Protein AF-A0A1B6JDV1-F1 (afdb_monomer)

Foldseek 3Di:
DLCCLPPPQPPDPQNLCLVVSLVVVLVVCVCVLVVCCVPPVVVSVVVLVVLLVQLLVLQLVLCLVVVPQLLVVCVVVDPDDDDDPCVSNSLSDSSNVSNLVSLVVVLVSVLVCVVVVVDPDPDDPVVLVVLLVLLVVLVVCLVVVNVQRNPPPDDRDSNPRSNNRSVSSNSNSSSVSSCVVCLSVVNNPVVVVVVVDPVCVLVVVLVVQLSRCLVVLLVVVVVPDPDDDDPDPVVVVVSVVVSSVVSSVRSVVCCVPPVVVVVVVVCVVVVVVVVVVVVVVVVVVVVVVVPDDPPDD

Structure (mmCIF, N/CA/C/O backbone):
data_AF-A0A1B6JDV1-F1
#
_entry.id   AF-A0A1B6JDV1-F1
#
loop_
_atom_site.group_PDB
_atom_site.id
_atom_site.type_symbol
_atom_site.label_atom_id
_atom_site.label_alt_id
_atom_site.label_comp_id
_atom_site.label_asym_id
_atom_site.label_entity_id
_atom_site.label_seq_id
_atom_site.pdbx_PDB_ins_code
_atom_site.Cartn_x
_atom_site.Cartn_y
_atom_site.Cartn_z
_atom_site.occupancy
_atom_site.B_iso_or_equiv
_atom_site.auth_seq_id
_atom_site.auth_comp_id
_atom_site.auth_asym_id
_atom_site.auth_atom_id
_atom_site.pdbx_PDB_model_num
ATOM 1 N N . LEU A 1 1 ? 1.221 -22.702 -8.457 1.00 58.50 1 LEU A N 1
ATOM 2 C CA . LEU A 1 1 ? 0.952 -21.264 -8.696 1.00 58.50 1 LEU A CA 1
ATOM 3 C C . LEU A 1 1 ? 1.349 -20.408 -7.488 1.00 58.50 1 LEU A C 1
ATOM 5 O O . LEU A 1 1 ? 2.268 -19.621 -7.618 1.00 58.50 1 LEU A O 1
ATOM 9 N N . HIS A 1 2 ? 0.763 -20.606 -6.300 1.00 70.06 2 HIS A N 1
ATOM 10 C CA . HIS A 1 2 ? 0.983 -19.738 -5.122 1.00 70.06 2 HIS A CA 1
ATOM 11 C C . HIS A 1 2 ? 2.289 -19.970 -4.324 1.00 70.06 2 HIS A C 1
ATOM 13 O O . HIS A 1 2 ? 2.333 -19.672 -3.138 1.00 70.06 2 HIS A O 1
ATOM 19 N N . ILE A 1 3 ? 3.339 -20.525 -4.936 1.00 71.19 3 ILE A N 1
ATOM 20 C CA . ILE A 1 3 ? 4.693 -20.669 -4.340 1.00 71.19 3 ILE A CA 1
ATOM 21 C C . ILE A 1 3 ? 5.761 -20.143 -5.325 1.00 71.19 3 ILE A C 1
ATOM 23 O O . ILE A 1 3 ? 6.965 -20.277 -5.122 1.00 71.19 3 ILE A O 1
ATOM 27 N N . SER A 1 4 ? 5.328 -19.536 -6.435 1.00 68.81 4 SER A N 1
ATOM 28 C CA . SER A 1 4 ? 6.223 -19.040 -7.485 1.00 68.81 4 SER A CA 1
ATOM 29 C C . SER A 1 4 ? 7.200 -17.977 -6.982 1.00 68.81 4 SER A C 1
ATOM 31 O O . SER A 1 4 ? 8.293 -17.865 -7.520 1.00 68.81 4 SER A O 1
ATOM 33 N N . ASN A 1 5 ? 6.846 -17.261 -5.914 1.00 70.56 5 ASN A N 1
ATOM 34 C CA . ASN A 1 5 ? 7.691 -16.266 -5.260 1.00 70.56 5 ASN A CA 1
ATOM 35 C C . ASN A 1 5 ? 8.906 -16.839 -4.505 1.00 70.56 5 ASN A C 1
ATOM 37 O O . ASN A 1 5 ? 9.747 -16.048 -4.099 1.00 70.56 5 ASN A O 1
ATOM 41 N N . TYR A 1 6 ? 9.007 -18.163 -4.322 1.00 69.44 6 TYR A N 1
ATOM 42 C CA . TYR A 1 6 ? 10.168 -18.812 -3.687 1.00 69.44 6 TYR A CA 1
ATOM 43 C C . TYR A 1 6 ? 10.854 -19.868 -4.548 1.00 69.44 6 TYR A C 1
ATOM 45 O O . TYR A 1 6 ? 12.040 -20.109 -4.363 1.00 69.44 6 TYR A O 1
ATOM 53 N N . VAL A 1 7 ? 10.122 -20.542 -5.439 1.00 69.19 7 VAL A N 1
ATOM 54 C CA . VAL A 1 7 ? 10.684 -21.683 -6.182 1.00 69.19 7 VAL A CA 1
ATOM 55 C C . VAL A 1 7 ? 11.334 -21.239 -7.487 1.00 69.19 7 VAL A C 1
ATOM 57 O O . VAL A 1 7 ? 12.450 -21.649 -7.759 1.00 69.19 7 VAL A O 1
ATOM 60 N N . ASN A 1 8 ? 10.650 -20.414 -8.287 1.00 68.12 8 ASN A N 1
ATOM 61 C CA . ASN A 1 8 ? 11.120 -19.969 -9.604 1.00 68.12 8 ASN A CA 1
ATOM 62 C C . ASN A 1 8 ? 10.542 -18.571 -9.922 1.00 68.12 8 ASN A C 1
ATOM 64 O O . ASN A 1 8 ? 9.581 -18.470 -10.688 1.00 68.12 8 ASN A O 1
ATOM 68 N N . PRO A 1 9 ? 11.074 -17.494 -9.319 1.00 63.03 9 PRO A N 1
ATOM 69 C CA . PRO A 1 9 ? 10.560 -16.125 -9.442 1.00 63.03 9 PRO A CA 1
ATOM 70 C C . PRO A 1 9 ? 10.790 -15.525 -10.831 1.00 63.03 9 PRO A C 1
ATOM 72 O O . PRO A 1 9 ? 10.077 -14.594 -11.197 1.00 63.03 9 PRO A O 1
ATOM 75 N N . ASP A 1 10 ? 11.760 -16.056 -11.580 1.00 64.81 10 ASP A N 1
ATOM 76 C CA . ASP A 1 10 ? 12.198 -15.537 -12.881 1.00 64.81 10 ASP A CA 1
ATOM 77 C C . ASP A 1 10 ? 11.524 -16.264 -14.046 1.00 64.81 10 ASP A C 1
ATOM 79 O O . ASP A 1 10 ? 11.415 -15.729 -15.143 1.00 64.81 10 ASP A O 1
ATOM 83 N N . ALA A 1 11 ? 10.997 -17.466 -13.796 1.00 67.44 11 ALA A N 1
ATOM 84 C CA . ALA A 1 11 ? 10.261 -18.258 -14.779 1.00 67.44 11 ALA A CA 1
ATOM 85 C C . ALA A 1 11 ? 8.735 -18.059 -14.678 1.00 67.44 11 ALA A C 1
ATOM 87 O O . ALA A 1 11 ? 7.958 -18.928 -15.083 1.00 67.44 11 ALA A O 1
ATOM 88 N N . VAL A 1 12 ? 8.272 -16.944 -14.102 1.00 70.88 12 VAL A N 1
ATOM 89 C CA . VAL A 1 12 ? 6.835 -16.655 -13.994 1.00 70.88 12 VAL A CA 1
ATOM 90 C C . VAL A 1 12 ? 6.299 -16.067 -15.297 1.00 70.88 12 VAL A C 1
ATOM 92 O O . VAL A 1 12 ? 6.773 -15.044 -15.775 1.00 70.88 12 VAL A O 1
ATOM 95 N N . CYS A 1 13 ? 5.250 -16.678 -15.855 1.00 75.88 13 CYS A N 1
ATOM 96 C CA . CYS A 1 13 ? 4.603 -16.171 -17.072 1.00 75.88 13 CYS A CA 1
ATOM 97 C C . CYS A 1 13 ? 3.924 -14.805 -16.871 1.00 75.88 13 CYS A C 1
ATOM 99 O O . CYS A 1 13 ? 3.738 -14.055 -17.821 1.00 75.88 13 CYS A O 1
ATOM 101 N N . VAL A 1 14 ? 3.509 -14.507 -15.637 1.00 79.94 14 VAL A N 1
ATOM 102 C CA . VAL A 1 14 ? 2.831 -13.264 -15.260 1.00 79.94 14 VAL A CA 1
ATOM 103 C C . VAL A 1 14 ? 3.637 -12.643 -14.130 1.00 79.94 14 VAL A C 1
ATOM 105 O O . VAL A 1 14 ? 3.546 -13.113 -12.993 1.00 79.94 14 VAL A O 1
ATOM 108 N N . SER A 1 15 ? 4.442 -11.624 -14.427 1.00 75.50 15 SER A N 1
ATOM 109 C CA . SER A 1 15 ? 5.386 -11.031 -13.468 1.00 75.50 15 SER A CA 1
ATOM 110 C C . SER A 1 15 ? 4.665 -10.564 -12.202 1.00 75.50 15 SER A C 1
ATOM 112 O O . SER A 1 15 ? 5.004 -10.999 -11.109 1.00 75.50 15 SER A O 1
ATOM 114 N N . GLN A 1 16 ? 3.574 -9.814 -12.330 1.00 78.62 16 GLN A N 1
ATOM 115 C CA . GLN A 1 16 ? 2.755 -9.301 -11.231 1.00 78.62 16 GLN A CA 1
ATOM 116 C C . GLN A 1 16 ? 2.066 -10.393 -10.385 1.00 78.62 16 GLN A C 1
ATOM 118 O O . GLN A 1 16 ? 1.580 -10.124 -9.289 1.00 78.62 16 GLN A O 1
ATOM 123 N N . SER A 1 17 ? 2.049 -11.658 -10.819 1.00 82.94 17 SER A N 1
ATOM 124 C CA . SER A 1 17 ? 1.411 -12.738 -10.048 1.00 82.94 17 SER A CA 1
ATOM 125 C C . SER A 1 17 ? 2.114 -13.060 -8.722 1.00 82.94 17 SER A C 1
ATOM 127 O O . SER A 1 17 ? 1.496 -13.675 -7.846 1.00 82.94 17 SER A O 1
ATOM 129 N N . TRP A 1 18 ? 3.362 -12.608 -8.520 1.00 79.69 18 TRP A N 1
ATOM 130 C CA . TRP A 1 18 ? 4.083 -12.807 -7.255 1.00 79.69 18 TRP A CA 1
ATOM 131 C C . TRP A 1 18 ? 3.324 -12.207 -6.059 1.00 79.69 18 TRP A C 1
ATOM 133 O O . TRP A 1 18 ? 3.377 -12.762 -4.962 1.00 79.69 18 TRP A O 1
ATOM 143 N N . TYR A 1 19 ? 2.572 -11.115 -6.251 1.00 80.81 19 TYR A N 1
ATOM 144 C CA . TYR A 1 19 ? 1.784 -10.504 -5.177 1.00 80.81 19 TYR A CA 1
ATOM 145 C C . TYR A 1 19 ? 0.600 -11.379 -4.771 1.00 80.81 19 TYR A C 1
ATOM 147 O O . TYR A 1 19 ? 0.336 -11.5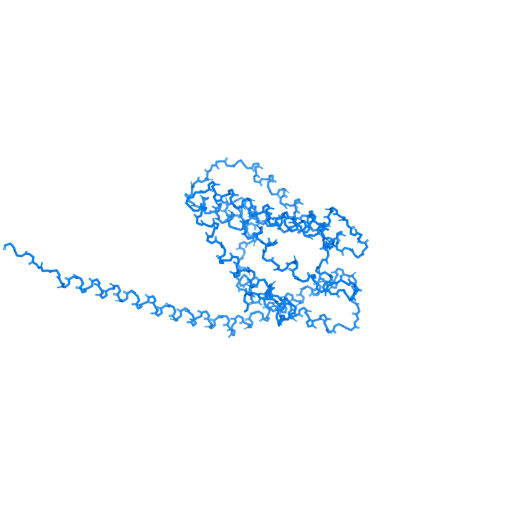26 -3.582 1.00 80.81 19 TYR A O 1
ATOM 155 N N . LEU A 1 20 ? -0.072 -12.011 -5.739 1.00 85.50 20 LEU A N 1
ATOM 156 C CA . LEU A 1 20 ? -1.185 -12.923 -5.472 1.00 85.50 20 LEU A CA 1
ATOM 157 C C . LEU A 1 20 ? -0.712 -14.188 -4.741 1.00 85.50 20 LEU A C 1
ATOM 159 O O . LEU A 1 20 ? -1.412 -14.705 -3.872 1.00 85.50 20 LEU A O 1
ATOM 163 N N . ALA A 1 21 ? 0.483 -14.690 -5.073 1.00 84.88 21 ALA A N 1
ATOM 164 C CA . ALA A 1 21 ? 1.115 -15.768 -4.315 1.00 84.88 21 ALA A CA 1
ATOM 165 C C . ALA A 1 21 ? 1.372 -15.344 -2.859 1.00 84.88 21 ALA A C 1
ATOM 167 O O . ALA A 1 21 ? 0.963 -16.051 -1.939 1.00 84.88 21 ALA A O 1
ATOM 168 N N . SER A 1 22 ? 1.965 -14.164 -2.659 1.00 85.00 22 SER A N 1
ATOM 169 C CA . SER A 1 22 ? 2.229 -13.612 -1.327 1.00 85.00 22 SER A CA 1
ATOM 170 C C . SER A 1 22 ? 0.954 -13.380 -0.511 1.00 85.00 22 SER A C 1
ATOM 172 O O . SER A 1 22 ? 0.920 -13.735 0.665 1.00 85.00 22 SER A O 1
ATOM 174 N N . ASP A 1 23 ? -0.107 -12.834 -1.111 1.00 87.00 23 ASP A N 1
ATOM 175 C CA . ASP A 1 23 ? -1.386 -12.602 -0.430 1.00 87.00 23 ASP A CA 1
ATOM 176 C C . ASP A 1 23 ? -2.039 -13.916 0.021 1.00 87.00 23 ASP A C 1
ATOM 178 O O . ASP A 1 23 ? -2.445 -14.051 1.175 1.00 87.00 23 ASP A O 1
ATOM 182 N N . PHE A 1 24 ? -2.059 -14.935 -0.843 1.00 89.12 24 PHE A N 1
ATOM 183 C CA . PHE A 1 24 ? -2.567 -16.259 -0.481 1.00 89.12 24 PHE A CA 1
ATOM 184 C C . PHE A 1 24 ? -1.810 -16.857 0.716 1.00 89.12 24 PHE A C 1
ATOM 186 O O . PHE A 1 24 ? -2.419 -17.349 1.667 1.00 89.12 24 PHE A O 1
ATOM 193 N N . GLN A 1 25 ? -0.478 -16.771 0.705 1.00 89.56 25 GLN A N 1
ATOM 194 C CA . GLN A 1 25 ? 0.364 -17.289 1.784 1.00 89.56 25 GLN A CA 1
ATOM 195 C C . GLN A 1 25 ? 0.161 -16.517 3.099 1.00 89.56 25 GLN A C 1
ATOM 197 O O . GLN A 1 25 ? 0.072 -17.126 4.165 1.00 89.56 25 GLN A O 1
ATOM 202 N N . LEU A 1 26 ? 0.031 -15.188 3.042 1.00 90.19 26 LEU A N 1
ATOM 203 C CA . LEU A 1 26 ? -0.267 -14.360 4.215 1.00 90.19 26 LEU A CA 1
ATOM 204 C C . LEU A 1 26 ? -1.645 -14.673 4.804 1.00 90.19 26 LEU A C 1
ATOM 206 O O . LEU A 1 26 ? -1.781 -14.751 6.024 1.00 90.19 26 LEU A O 1
ATOM 210 N N . ASN A 1 27 ? -2.647 -14.931 3.960 1.00 90.31 27 ASN A N 1
ATOM 211 C CA . ASN A 1 27 ? -3.973 -15.358 4.408 1.00 90.31 27 ASN A CA 1
ATOM 212 C C . ASN A 1 27 ? -3.946 -16.725 5.110 1.00 90.31 27 ASN A C 1
ATOM 214 O O . ASN A 1 27 ? -4.652 -16.906 6.101 1.00 90.31 27 ASN A O 1
ATOM 218 N N . ILE A 1 28 ? -3.100 -17.664 4.669 1.00 91.50 28 ILE A N 1
ATOM 219 C CA . ILE A 1 28 ? -2.883 -18.941 5.376 1.00 91.50 28 ILE A CA 1
ATOM 220 C C . ILE A 1 28 ? -2.253 -18.716 6.756 1.00 91.50 28 ILE A C 1
ATOM 222 O O . ILE A 1 28 ? -2.603 -19.405 7.711 1.00 91.50 28 ILE A O 1
ATOM 226 N N . ILE A 1 29 ? -1.336 -17.754 6.874 1.00 90.44 29 ILE A N 1
ATOM 227 C CA . ILE A 1 29 ? -0.646 -17.431 8.131 1.00 90.44 29 ILE A CA 1
ATOM 228 C C . ILE A 1 29 ? -1.539 -16.598 9.070 1.00 90.44 29 ILE A C 1
ATOM 230 O O . ILE A 1 29 ? -1.369 -16.644 10.287 1.00 90.44 29 ILE A O 1
ATOM 234 N N . ALA A 1 30 ? -2.526 -15.865 8.551 1.00 93.06 30 ALA A N 1
ATOM 235 C CA . ALA A 1 30 ? -3.368 -14.951 9.325 1.00 93.06 30 ALA A CA 1
ATOM 236 C C . ALA A 1 30 ? -3.997 -15.548 10.608 1.00 93.06 30 ALA A C 1
ATOM 238 O O . ALA A 1 30 ? -3.971 -14.860 11.636 1.00 93.06 30 ALA A O 1
ATOM 239 N N . PRO A 1 31 ? -4.510 -16.801 10.637 1.00 92.88 31 PRO A N 1
ATOM 240 C CA . PRO A 1 31 ? -5.053 -17.415 11.851 1.00 92.88 31 PRO A CA 1
ATOM 241 C C . PRO A 1 31 ? -4.057 -17.470 13.015 1.00 92.88 31 PRO A C 1
ATOM 243 O O . PRO A 1 31 ? -4.471 -17.328 14.167 1.00 92.88 31 PRO A O 1
ATOM 246 N N . LEU A 1 32 ? -2.754 -17.602 12.732 1.00 93.12 32 LEU A N 1
ATOM 247 C CA . LEU A 1 32 ? -1.695 -17.603 13.746 1.00 93.12 32 LEU A CA 1
ATOM 248 C C . LEU A 1 32 ? -1.686 -16.307 14.564 1.00 93.12 32 LEU A C 1
ATOM 250 O O . LEU A 1 32 ? -1.416 -16.335 15.760 1.00 93.12 32 LEU A O 1
ATOM 254 N N . PHE A 1 33 ? -2.019 -15.180 13.935 1.00 93.44 33 PHE A N 1
ATOM 255 C CA . PHE A 1 33 ? -2.092 -13.875 14.589 1.00 93.44 33 PHE A CA 1
ATOM 256 C C . PHE A 1 33 ? -3.499 -13.575 15.114 1.00 93.44 33 PHE A C 1
ATOM 258 O O . PHE A 1 33 ? -3.655 -13.048 16.217 1.00 93.44 33 PHE A O 1
ATOM 265 N N . LEU A 1 34 ? -4.538 -13.946 14.361 1.00 93.50 34 LEU A N 1
ATOM 266 C CA . LEU A 1 34 ? -5.930 -13.652 14.705 1.00 93.50 34 LEU A CA 1
ATOM 267 C C . LEU A 1 34 ? -6.437 -14.449 15.916 1.00 93.50 34 LEU A C 1
ATOM 269 O O . LEU A 1 34 ? -7.149 -13.887 16.748 1.00 93.50 34 LEU A O 1
ATOM 273 N N . ILE A 1 35 ? -6.071 -15.730 16.058 1.00 94.06 35 ILE A N 1
ATOM 274 C CA . ILE A 1 35 ? -6.550 -16.573 17.169 1.00 94.06 35 ILE A CA 1
ATOM 275 C C . ILE A 1 35 ? -6.043 -16.051 18.529 1.00 94.06 35 ILE A C 1
ATOM 277 O O . ILE A 1 35 ? -6.874 -15.840 19.424 1.00 94.06 35 ILE A O 1
ATOM 281 N N . PRO A 1 36 ? -4.732 -15.781 18.724 1.00 92.94 36 PRO A N 1
ATOM 282 C CA . PRO A 1 36 ? -4.243 -15.157 19.952 1.00 92.94 36 PRO A CA 1
ATOM 283 C C . PRO A 1 36 ? -4.834 -13.768 20.181 1.00 92.94 36 PRO A C 1
ATOM 285 O O . PRO A 1 36 ? -5.184 -13.449 21.314 1.00 92.94 36 PRO A O 1
ATOM 288 N N . LEU A 1 37 ? -4.999 -12.961 19.127 1.00 93.12 37 LEU A N 1
ATOM 289 C CA . LEU A 1 37 ? -5.583 -11.622 19.226 1.00 93.12 37 LEU A CA 1
ATOM 290 C C . LEU A 1 37 ? -7.035 -11.651 19.712 1.00 93.12 37 LEU A C 1
ATOM 292 O O . LEU A 1 37 ? -7.415 -10.828 20.542 1.00 93.12 37 LEU A O 1
ATOM 296 N N . HIS A 1 38 ? -7.822 -12.629 19.261 1.00 90.62 38 HIS A N 1
ATOM 297 C CA . HIS A 1 38 ? -9.199 -12.808 19.708 1.00 90.62 38 HIS A CA 1
ATOM 298 C C . HIS A 1 38 ? -9.285 -13.326 21.152 1.00 90.62 38 HIS A C 1
ATOM 300 O O . HIS A 1 38 ? -10.076 -12.818 21.943 1.00 90.62 38 HIS A O 1
ATOM 306 N N . ARG A 1 39 ? -8.466 -14.324 21.522 1.00 91.94 39 ARG A N 1
ATOM 307 C CA . ARG A 1 39 ? -8.529 -14.948 22.859 1.00 91.94 39 ARG A CA 1
ATOM 308 C C . ARG A 1 39 ? -7.844 -14.128 23.952 1.00 91.94 39 ARG A C 1
ATOM 310 O O . ARG A 1 39 ? -8.316 -14.087 25.086 1.00 91.94 39 ARG A O 1
ATOM 317 N N . ARG A 1 40 ? -6.694 -13.528 23.647 1.00 92.88 40 ARG A N 1
ATOM 318 C CA . ARG A 1 40 ? -5.818 -12.813 24.587 1.00 92.88 40 ARG A CA 1
ATOM 319 C C . ARG A 1 40 ? -5.245 -11.569 23.893 1.00 92.88 40 ARG A C 1
ATOM 321 O O . ARG A 1 40 ? -4.095 -11.589 23.449 1.00 92.88 40 ARG A O 1
ATOM 328 N N . PRO A 1 41 ? -5.989 -10.450 23.848 1.00 90.12 41 PRO A N 1
ATOM 329 C CA . PRO A 1 41 ? -5.647 -9.313 22.995 1.00 90.12 41 PRO A CA 1
ATOM 330 C C . PRO A 1 41 ? -4.285 -8.688 23.308 1.00 90.12 41 PRO A C 1
ATOM 332 O O . PRO A 1 41 ? -3.589 -8.278 22.391 1.00 90.12 41 PRO A O 1
ATOM 335 N N . LYS A 1 42 ? -3.847 -8.675 24.576 1.00 91.81 42 LYS A N 1
ATOM 336 C CA . LYS A 1 42 ? -2.505 -8.188 24.949 1.00 91.81 42 LYS A CA 1
ATOM 337 C C . LYS A 1 42 ? -1.383 -9.023 24.320 1.00 91.81 42 LYS A C 1
ATOM 339 O O . LYS A 1 42 ? -0.423 -8.462 23.809 1.00 91.81 42 LYS A O 1
ATOM 344 N N . ILE A 1 43 ? -1.526 -10.351 24.331 1.00 94.12 43 ILE A N 1
ATOM 345 C CA . ILE A 1 43 ? -0.549 -11.277 23.738 1.00 94.12 43 ILE A CA 1
ATOM 346 C C . ILE A 1 43 ? -0.600 -11.171 22.214 1.00 94.12 43 ILE A C 1
ATOM 348 O O . ILE A 1 43 ? 0.442 -11.106 21.575 1.00 94.12 43 ILE A O 1
ATOM 352 N N . GLY A 1 44 ? -1.800 -11.094 21.630 1.00 93.56 44 GLY A N 1
ATOM 353 C CA . GLY A 1 44 ? -1.948 -10.896 20.189 1.00 93.56 44 GLY A CA 1
ATOM 354 C C . GLY A 1 44 ? -1.337 -9.583 19.700 1.00 93.56 44 GLY A C 1
ATOM 355 O O . GLY A 1 44 ? -0.613 -9.592 18.713 1.00 93.56 44 GLY A O 1
ATOM 356 N N . LEU A 1 45 ? -1.554 -8.467 20.405 1.00 94.12 45 LEU A N 1
ATOM 357 C CA . LEU A 1 45 ? -0.935 -7.179 20.067 1.00 94.12 45 LEU A CA 1
ATOM 358 C C . LEU A 1 45 ? 0.591 -7.217 20.214 1.00 94.12 45 LEU A C 1
ATOM 360 O O . LEU A 1 45 ? 1.287 -6.672 19.360 1.00 94.12 45 LEU A O 1
ATOM 364 N N . LEU A 1 46 ? 1.115 -7.890 21.246 1.00 95.56 46 LEU A N 1
ATOM 365 C CA . LEU A 1 46 ? 2.556 -8.115 21.387 1.00 95.56 46 LEU A CA 1
ATOM 366 C C . LEU A 1 46 ? 3.106 -8.924 20.204 1.00 95.56 46 LEU A C 1
ATOM 368 O O . LEU A 1 46 ? 4.102 -8.529 19.609 1.00 95.56 46 LEU A O 1
ATOM 372 N N . LEU A 1 47 ? 2.433 -10.014 19.824 1.00 95.50 47 LEU A N 1
ATOM 373 C CA . LEU A 1 47 ? 2.824 -10.862 18.697 1.00 95.50 47 LEU A CA 1
ATOM 374 C C . LEU A 1 47 ? 2.807 -10.092 17.367 1.00 95.50 47 LEU A C 1
ATOM 376 O O . LEU A 1 47 ? 3.729 -10.234 16.567 1.00 95.50 47 LEU A O 1
ATOM 380 N N . LEU A 1 48 ? 1.795 -9.246 17.147 1.00 95.19 48 LEU A N 1
ATOM 381 C CA . LEU A 1 48 ? 1.740 -8.350 15.990 1.00 95.19 48 LEU A CA 1
ATOM 382 C C . LEU A 1 48 ? 2.915 -7.368 15.990 1.00 95.19 48 LEU A C 1
ATOM 384 O O . LEU A 1 48 ? 3.578 -7.222 14.969 1.00 95.19 48 LEU A O 1
ATOM 388 N N . GLY A 1 49 ? 3.198 -6.726 17.128 1.00 95.06 49 GLY A N 1
ATOM 389 C CA . GLY A 1 49 ? 4.307 -5.780 17.262 1.00 95.06 49 GLY A CA 1
ATOM 390 C C . GLY A 1 49 ? 5.665 -6.426 16.985 1.00 95.06 49 GLY A C 1
ATOM 391 O O . GLY A 1 49 ? 6.447 -5.894 16.200 1.00 95.06 49 GLY A O 1
ATOM 392 N N . VAL A 1 50 ? 5.911 -7.608 17.558 1.00 95.38 50 VAL A N 1
ATOM 393 C CA . VAL A 1 50 ? 7.130 -8.392 17.311 1.00 95.38 50 VAL A CA 1
ATOM 394 C C . VAL A 1 50 ? 7.225 -8.811 15.844 1.00 95.38 50 VAL A C 1
ATOM 396 O O . VAL A 1 50 ? 8.283 -8.657 15.244 1.00 95.38 50 VAL A O 1
ATOM 399 N N . GLY A 1 51 ? 6.132 -9.281 15.236 1.00 94.12 51 GLY A N 1
ATOM 400 C CA . GLY A 1 51 ? 6.114 -9.672 13.824 1.00 94.12 51 GLY A CA 1
ATOM 401 C C . GLY A 1 51 ? 6.384 -8.504 12.870 1.00 94.12 51 GLY A C 1
ATOM 402 O O . GLY A 1 51 ? 7.141 -8.654 11.911 1.00 94.12 51 GLY A O 1
ATOM 403 N N . ILE A 1 52 ? 5.820 -7.325 13.153 1.00 94.81 52 ILE A N 1
ATOM 404 C CA . ILE A 1 52 ? 6.091 -6.099 12.390 1.00 94.81 52 ILE A CA 1
ATOM 405 C C . ILE A 1 52 ? 7.563 -5.710 12.539 1.00 94.81 52 ILE A C 1
ATOM 407 O O . ILE A 1 52 ? 8.233 -5.513 11.528 1.00 94.81 52 ILE A O 1
ATOM 411 N N . ALA A 1 53 ? 8.083 -5.649 13.769 1.00 94.94 53 ALA A N 1
ATOM 412 C CA . ALA A 1 53 ? 9.475 -5.288 14.027 1.00 94.94 53 ALA A CA 1
ATOM 413 C C . ALA A 1 53 ? 10.453 -6.260 13.351 1.00 94.94 53 ALA A C 1
ATOM 415 O O . ALA A 1 53 ? 11.371 -5.820 12.666 1.00 94.94 53 ALA A O 1
ATOM 416 N N . ALA A 1 54 ? 10.218 -7.569 13.464 1.00 93.50 54 ALA A N 1
ATOM 417 C CA . ALA A 1 54 ? 11.039 -8.591 12.820 1.00 93.50 54 ALA A CA 1
ATOM 418 C C . ALA A 1 54 ? 11.034 -8.459 11.289 1.00 93.50 54 ALA A C 1
ATOM 420 O O . ALA A 1 54 ? 12.082 -8.574 10.660 1.00 93.50 54 ALA A O 1
ATOM 421 N N . SER A 1 55 ? 9.876 -8.171 10.688 1.00 91.69 55 SER A N 1
ATOM 422 C CA . SER A 1 55 ? 9.754 -7.968 9.240 1.00 91.69 55 SER A CA 1
ATOM 423 C C . SER A 1 55 ? 10.488 -6.706 8.766 1.00 91.69 55 SER A C 1
ATOM 425 O O . SER A 1 55 ? 11.193 -6.758 7.761 1.00 91.69 55 SER A O 1
ATOM 427 N N . VAL A 1 56 ? 10.381 -5.595 9.507 1.00 91.94 56 VAL A N 1
ATOM 428 C CA . VAL A 1 56 ? 11.084 -4.336 9.196 1.00 91.94 56 VAL A CA 1
ATOM 429 C C . VAL A 1 56 ? 12.592 -4.493 9.349 1.00 91.94 56 VAL A C 1
ATOM 431 O O . VAL A 1 56 ? 13.331 -4.170 8.424 1.00 91.94 56 VAL A O 1
ATOM 434 N N . VAL A 1 57 ? 13.050 -5.040 10.478 1.00 92.31 57 VAL A N 1
ATOM 435 C CA . VAL A 1 57 ? 14.477 -5.288 10.722 1.00 92.31 57 VAL A CA 1
ATOM 436 C C . VAL A 1 57 ? 15.029 -6.252 9.680 1.00 92.31 57 VAL A C 1
ATOM 438 O O . VAL A 1 57 ? 16.081 -5.983 9.114 1.00 92.31 57 VAL A O 1
ATOM 441 N N . GLY A 1 58 ? 14.305 -7.327 9.361 1.00 89.00 58 GLY A N 1
ATOM 442 C CA . GLY A 1 58 ? 14.697 -8.262 8.310 1.00 89.00 58 GLY A CA 1
ATOM 443 C C . GLY A 1 58 ? 14.854 -7.580 6.950 1.00 89.00 58 GLY A C 1
ATOM 444 O O . GLY A 1 58 ? 15.849 -7.815 6.271 1.00 89.00 58 GLY A O 1
ATOM 445 N N . ALA A 1 59 ? 13.918 -6.703 6.571 1.00 85.62 59 ALA A N 1
ATOM 446 C CA . ALA A 1 59 ? 13.993 -5.946 5.320 1.00 85.62 59 ALA A CA 1
ATOM 447 C C . ALA A 1 59 ? 15.185 -4.978 5.292 1.00 85.62 59 ALA A C 1
ATOM 449 O O . ALA A 1 59 ? 15.929 -4.962 4.315 1.00 85.62 59 ALA A O 1
ATOM 450 N N . THR A 1 60 ? 15.402 -4.218 6.368 1.00 87.44 60 THR A N 1
ATOM 451 C CA . THR A 1 60 ? 16.529 -3.281 6.480 1.00 87.44 60 THR A CA 1
ATOM 452 C C . THR A 1 60 ? 17.873 -3.999 6.495 1.00 87.44 60 THR A C 1
ATOM 454 O O . THR A 1 60 ? 18.779 -3.602 5.773 1.00 87.44 60 THR A O 1
ATOM 457 N N . VAL A 1 61 ? 18.018 -5.071 7.277 1.00 88.88 61 VAL A N 1
ATOM 458 C CA . VAL A 1 61 ? 19.269 -5.840 7.349 1.00 88.88 61 VAL A CA 1
ATOM 459 C C . VAL A 1 61 ? 19.570 -6.496 6.007 1.00 88.88 61 VAL A C 1
ATOM 461 O O . VAL A 1 61 ? 20.706 -6.443 5.552 1.00 88.88 61 VAL A O 1
ATOM 464 N N . ASN A 1 62 ? 18.566 -7.062 5.336 1.00 83.50 62 ASN A N 1
ATOM 465 C CA . ASN A 1 62 ? 18.760 -7.626 4.005 1.00 83.50 62 ASN A CA 1
ATOM 466 C C . ASN A 1 62 ? 19.184 -6.559 2.987 1.00 83.50 62 ASN A C 1
ATOM 468 O O . ASN A 1 62 ? 20.103 -6.793 2.208 1.00 83.50 62 ASN A O 1
ATOM 472 N N . ALA A 1 63 ? 18.561 -5.379 3.027 1.00 81.12 63 ALA A N 1
ATOM 473 C CA . ALA A 1 63 ? 18.945 -4.265 2.167 1.00 81.12 63 ALA A CA 1
ATOM 474 C C . ALA A 1 63 ? 20.368 -3.766 2.451 1.00 81.12 63 ALA A C 1
ATOM 476 O O . ALA A 1 63 ? 21.093 -3.453 1.515 1.00 81.12 63 ALA A O 1
ATOM 477 N N . TYR A 1 64 ? 20.787 -3.767 3.718 1.00 84.62 64 TYR A N 1
ATOM 478 C CA . TYR A 1 64 ? 22.140 -3.399 4.123 1.00 84.62 64 TYR A CA 1
ATOM 479 C C . TYR A 1 64 ? 23.183 -4.408 3.635 1.00 84.62 64 TYR A C 1
ATOM 481 O O . TYR A 1 64 ? 24.168 -4.025 3.017 1.00 84.62 64 TYR A O 1
ATOM 489 N N . LEU A 1 65 ? 22.954 -5.703 3.881 1.00 84.31 65 LEU A N 1
ATOM 490 C CA . LEU A 1 65 ? 23.902 -6.769 3.539 1.00 84.31 65 LEU A CA 1
ATOM 491 C C . LEU A 1 65 ? 24.098 -6.949 2.031 1.00 84.31 65 LEU A C 1
ATOM 493 O O . LEU A 1 65 ? 25.131 -7.459 1.612 1.00 84.31 65 LEU A O 1
ATOM 497 N N . ARG A 1 66 ? 23.092 -6.584 1.233 1.00 75.06 66 ARG A N 1
ATOM 498 C CA . ARG A 1 66 ? 23.084 -6.764 -0.225 1.00 75.06 66 ARG A CA 1
ATOM 499 C C . ARG A 1 66 ? 23.220 -5.462 -1.003 1.00 75.06 66 ARG A C 1
ATOM 501 O O . ARG A 1 66 ? 23.034 -5.473 -2.214 1.00 75.06 66 ARG A O 1
ATOM 508 N N . GLU A 1 67 ? 23.475 -4.360 -0.302 1.00 75.31 67 GLU A N 1
ATOM 509 C CA . GLU A 1 67 ? 23.629 -3.028 -0.891 1.00 75.31 67 GLU A CA 1
ATOM 510 C C . GLU A 1 67 ? 22.472 -2.661 -1.840 1.00 75.31 67 GLU A C 1
ATOM 512 O O . GLU A 1 67 ? 22.660 -2.175 -2.955 1.00 75.31 67 GLU A O 1
ATOM 517 N N . LEU A 1 68 ? 21.235 -2.947 -1.408 1.00 69.56 68 LEU A N 1
ATOM 518 C CA . LEU A 1 68 ? 20.048 -2.723 -2.232 1.00 69.56 68 LEU A CA 1
ATOM 519 C C . LEU A 1 68 ? 19.747 -1.223 -2.321 1.00 69.56 68 LEU A C 1
ATOM 521 O O . LEU A 1 68 ? 19.252 -0.627 -1.362 1.00 69.56 68 LEU A O 1
ATOM 525 N N . GLY A 1 69 ? 19.975 -0.638 -3.497 1.00 64.81 69 GLY A N 1
ATOM 526 C CA . GLY A 1 69 ? 19.508 0.706 -3.822 1.00 64.81 69 GLY A CA 1
ATOM 527 C C . GLY A 1 69 ? 17.981 0.799 -3.764 1.00 64.81 69 GLY A C 1
ATOM 528 O O . GLY A 1 69 ? 17.256 -0.089 -4.223 1.00 64.81 69 GLY A O 1
ATOM 529 N N . SER A 1 70 ? 17.467 1.890 -3.203 1.00 59.03 70 SER A N 1
ATOM 530 C CA . SER A 1 70 ? 16.023 2.094 -3.026 1.00 59.03 70 SER A CA 1
ATOM 531 C C . SER A 1 70 ? 15.254 2.380 -4.333 1.00 59.03 70 SER A C 1
ATOM 533 O O . SER A 1 70 ? 14.023 2.293 -4.349 1.00 59.03 70 SER A O 1
ATOM 535 N N . GLY A 1 71 ? 15.958 2.595 -5.453 1.00 54.81 71 GLY A N 1
ATOM 536 C CA . GLY A 1 71 ? 15.413 2.761 -6.810 1.00 54.81 71 GLY A CA 1
ATOM 537 C C . GLY A 1 71 ? 15.054 1.492 -7.585 1.00 54.81 71 GLY A C 1
ATOM 538 O O . GLY A 1 71 ? 14.924 1.535 -8.807 1.00 54.81 71 GLY A O 1
ATOM 539 N N . PHE A 1 72 ? 14.823 0.376 -6.892 1.00 50.25 72 PHE A N 1
ATOM 540 C CA . PHE A 1 72 ? 14.567 -0.950 -7.474 1.00 50.25 72 PHE A CA 1
ATOM 541 C C . PHE A 1 72 ? 13.515 -0.999 -8.610 1.00 50.25 72 PHE A C 1
ATOM 543 O O . PHE A 1 72 ? 13.641 -1.787 -9.544 1.00 50.25 72 PHE A O 1
ATOM 550 N N . MET A 1 73 ? 12.476 -0.150 -8.577 1.00 44.97 73 MET A N 1
ATOM 551 C CA . MET A 1 73 ? 11.466 -0.119 -9.651 1.00 44.97 73 MET A CA 1
ATOM 552 C C . MET A 1 73 ? 12.025 0.387 -10.990 1.00 44.97 73 MET A C 1
ATOM 554 O O . MET A 1 73 ? 11.523 -0.033 -12.026 1.00 44.97 73 MET A O 1
ATOM 558 N N . LEU A 1 74 ? 13.044 1.256 -10.997 1.00 44.25 74 LEU A N 1
ATOM 559 C CA . LEU A 1 74 ? 13.747 1.629 -12.231 1.00 44.25 74 LEU A CA 1
ATOM 560 C C . LEU A 1 74 ? 14.827 0.608 -12.602 1.00 44.25 74 LEU A C 1
ATOM 562 O O . LEU A 1 74 ? 15.083 0.417 -13.791 1.00 44.25 74 LEU A O 1
ATOM 566 N N . SER A 1 75 ? 15.428 -0.078 -11.622 1.00 44.88 75 SER A N 1
ATOM 567 C CA . SER A 1 75 ? 16.522 -1.018 -11.890 1.00 44.88 75 SER A CA 1
ATOM 568 C C . SER A 1 75 ? 16.083 -2.277 -12.647 1.00 44.88 75 SER A C 1
ATOM 570 O O . SER A 1 75 ? 16.885 -2.834 -13.389 1.00 44.88 75 SER A O 1
ATOM 572 N N . GLU A 1 76 ? 14.819 -2.717 -12.523 1.00 44.19 76 GLU A N 1
ATOM 573 C CA . GLU A 1 76 ? 14.265 -3.795 -13.374 1.00 44.19 76 GLU A CA 1
ATOM 574 C C . GLU A 1 76 ? 14.265 -3.424 -14.876 1.00 44.19 76 GLU A C 1
ATOM 576 O O . GLU A 1 76 ? 14.244 -4.319 -15.722 1.00 44.19 76 GLU A O 1
ATOM 581 N N . PHE A 1 77 ? 14.324 -2.131 -15.224 1.00 46.50 77 PHE A N 1
ATOM 582 C CA . PHE A 1 77 ? 14.229 -1.640 -16.606 1.00 46.50 77 PHE A CA 1
ATOM 583 C C . PHE A 1 77 ? 15.516 -0.990 -17.139 1.00 46.50 77 PHE A C 1
ATOM 585 O O . PHE A 1 77 ? 15.637 -0.781 -18.348 1.00 46.50 77 PHE A O 1
ATOM 592 N N . SER A 1 78 ? 16.498 -0.692 -16.284 1.00 37.12 78 SER A N 1
ATOM 593 C CA . SER A 1 78 ? 17.818 -0.224 -16.713 1.00 37.12 78 SER A CA 1
ATOM 594 C C . SER A 1 78 ? 18.675 -1.394 -17.207 1.00 37.12 78 SER A C 1
ATOM 596 O O . SER A 1 78 ? 19.026 -2.290 -16.443 1.00 37.12 78 SER A O 1
ATOM 598 N N . ALA A 1 79 ? 19.079 -1.366 -18.479 1.00 37.78 79 ALA A N 1
ATOM 599 C CA . ALA A 1 79 ? 19.943 -2.370 -19.111 1.00 37.78 79 ALA A CA 1
ATOM 600 C C . ALA A 1 79 ? 21.400 -2.403 -18.582 1.00 37.78 79 ALA A C 1
ATOM 602 O O . ALA A 1 79 ? 22.248 -3.090 -19.159 1.00 37.78 79 ALA A O 1
ATOM 603 N N . SER A 1 80 ? 21.723 -1.679 -17.504 1.00 35.34 80 SER A N 1
ATOM 604 C CA . SER A 1 80 ? 23.044 -1.703 -16.874 1.00 35.34 80 SER A CA 1
ATOM 605 C C . SER A 1 80 ? 23.243 -3.009 -16.102 1.00 35.34 80 SER A C 1
ATOM 607 O O . SER A 1 80 ? 22.981 -3.120 -14.907 1.00 35.34 80 SER A O 1
ATOM 609 N N . ARG A 1 81 ? 23.720 -4.015 -16.839 1.00 46.47 81 ARG A N 1
ATOM 610 C CA . ARG A 1 81 ? 24.337 -5.235 -16.321 1.00 46.47 81 ARG A CA 1
ATOM 611 C C . ARG A 1 81 ? 25.522 -4.892 -15.420 1.00 46.47 81 ARG A C 1
ATOM 613 O O . ARG A 1 81 ? 26.564 -4.526 -15.950 1.00 46.47 81 ARG A O 1
ATOM 620 N N . THR A 1 82 ? 25.409 -5.202 -14.135 1.00 35.34 82 THR A N 1
ATOM 621 C CA . THR A 1 82 ? 26.482 -5.842 -13.358 1.00 35.34 82 THR A CA 1
ATOM 622 C C . THR A 1 82 ? 25.863 -6.642 -12.207 1.00 35.34 82 THR A C 1
ATOM 624 O O . THR A 1 82 ? 25.228 -6.071 -11.332 1.00 35.34 82 THR A O 1
ATOM 627 N N . SER A 1 83 ? 26.043 -7.968 -12.273 1.00 35.59 83 SER A N 1
ATOM 628 C CA . SER A 1 83 ? 26.077 -8.931 -11.154 1.00 35.59 83 SER A CA 1
ATOM 629 C C . SER A 1 83 ? 24.947 -8.904 -10.117 1.00 35.59 83 SER A C 1
ATOM 631 O O . SER A 1 83 ? 25.097 -8.338 -9.045 1.00 35.59 83 SER A O 1
ATOM 633 N N . ASP A 1 84 ? 23.835 -9.587 -10.398 1.00 40.31 84 ASP A N 1
ATOM 634 C CA . ASP A 1 84 ? 23.557 -10.899 -9.787 1.00 40.31 84 ASP A CA 1
ATOM 635 C C . ASP A 1 84 ? 22.108 -11.315 -10.033 1.00 40.31 84 ASP A C 1
ATOM 637 O O . ASP A 1 84 ? 21.153 -10.616 -9.726 1.00 40.31 84 ASP A O 1
ATOM 641 N N . LEU A 1 85 ? 21.910 -12.527 -10.535 1.00 41.81 85 LEU A N 1
ATOM 642 C CA . LEU A 1 85 ? 20.598 -13.141 -10.772 1.00 41.81 85 LEU A CA 1
ATOM 643 C C . LEU A 1 85 ? 19.814 -13.444 -9.464 1.00 41.81 85 LEU A C 1
ATOM 645 O O . LEU A 1 85 ? 18.930 -14.291 -9.457 1.00 41.81 85 LEU A O 1
ATOM 649 N N . SER A 1 86 ? 20.131 -12.768 -8.351 1.00 41.50 86 SER A N 1
ATOM 650 C CA . SER A 1 86 ? 19.501 -12.918 -7.029 1.00 41.50 86 SER A CA 1
ATOM 651 C C . SER A 1 86 ? 18.538 -11.774 -6.656 1.00 41.50 86 SER A C 1
ATOM 653 O O . SER A 1 86 ? 17.707 -11.945 -5.765 1.00 41.50 86 SER A O 1
ATOM 655 N N . TYR A 1 87 ? 18.576 -10.634 -7.359 1.00 49.09 87 TYR A N 1
ATOM 656 C CA . TYR A 1 87 ? 17.767 -9.438 -7.056 1.00 49.09 87 TYR A CA 1
ATOM 657 C C . TYR A 1 87 ? 16.230 -9.619 -7.002 1.00 49.09 87 TYR A C 1
ATOM 659 O O . TYR A 1 87 ? 15.594 -9.009 -6.137 1.00 49.09 87 TYR A O 1
ATOM 667 N N . PRO A 1 88 ? 15.572 -10.431 -7.855 1.00 49.53 88 PRO A N 1
ATOM 668 C CA . PRO A 1 88 ? 14.110 -10.532 -7.830 1.00 49.53 88 PRO A CA 1
ATOM 669 C C . PRO A 1 88 ? 13.554 -11.340 -6.642 1.00 49.53 88 PRO A C 1
ATOM 671 O O . PRO A 1 88 ? 12.380 -11.168 -6.305 1.00 49.53 88 PRO A O 1
ATOM 674 N N . MET A 1 89 ? 14.354 -12.182 -5.977 1.00 48.19 89 MET A N 1
ATOM 675 C CA . MET A 1 89 ? 13.914 -12.968 -4.809 1.00 48.19 89 MET A CA 1
ATOM 676 C C . MET A 1 89 ? 13.753 -12.111 -3.553 1.00 48.19 89 MET A C 1
ATOM 678 O O . MET A 1 89 ? 12.751 -12.209 -2.836 1.00 48.19 89 MET A O 1
ATOM 682 N N . ASP A 1 90 ? 14.719 -11.228 -3.315 1.00 52.88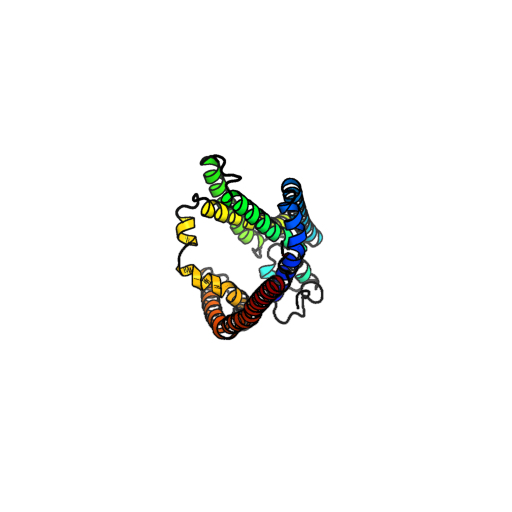 90 ASP A N 1
ATOM 683 C CA . ASP A 1 90 ? 14.884 -10.518 -2.047 1.00 52.88 90 ASP A CA 1
ATOM 684 C C . ASP A 1 90 ? 13.812 -9.436 -1.803 1.00 52.88 90 ASP A C 1
ATOM 686 O O . ASP A 1 90 ? 13.685 -8.922 -0.698 1.00 52.88 90 ASP A O 1
ATOM 690 N N . HIS A 1 91 ? 12.985 -9.100 -2.800 1.00 54.50 91 HIS A N 1
ATOM 691 C CA . HIS A 1 91 ? 11.878 -8.137 -2.653 1.00 54.50 91 HIS A CA 1
ATOM 692 C C . HIS A 1 91 ? 10.473 -8.750 -2.845 1.00 54.50 91 HIS A C 1
ATOM 694 O O . HIS A 1 91 ? 9.437 -8.113 -2.567 1.00 54.50 91 HIS A O 1
ATOM 700 N N . LYS A 1 92 ? 10.419 -10.003 -3.317 1.00 58.91 92 LYS A N 1
ATOM 701 C CA . LYS A 1 92 ? 9.184 -10.775 -3.553 1.00 58.91 92 LYS A CA 1
ATOM 702 C C . LYS A 1 92 ? 8.862 -11.738 -2.404 1.00 58.91 92 LYS A C 1
ATOM 704 O O . LYS A 1 92 ? 7.717 -12.184 -2.305 1.00 58.91 92 LYS A O 1
ATOM 709 N N . GLY A 1 93 ? 9.818 -11.992 -1.506 1.00 64.12 93 GLY A N 1
ATOM 710 C CA . GLY A 1 93 ? 9.618 -12.788 -0.297 1.00 64.12 93 GLY A CA 1
ATOM 711 C C . GLY A 1 93 ? 8.499 -12.250 0.605 1.00 64.12 93 GLY A C 1
ATOM 712 O O . GLY A 1 93 ? 8.402 -11.050 0.873 1.00 64.12 93 GLY A O 1
ATOM 713 N N . ILE A 1 94 ? 7.652 -13.154 1.114 1.00 72.12 94 ILE A N 1
ATOM 714 C CA . ILE A 1 94 ? 6.534 -12.811 2.019 1.00 72.12 94 ILE A CA 1
ATOM 715 C C . ILE A 1 94 ? 7.034 -12.070 3.265 1.00 72.12 94 ILE A C 1
ATOM 717 O O . ILE A 1 94 ? 6.375 -11.168 3.779 1.00 72.12 94 ILE A O 1
ATOM 721 N N . HIS A 1 95 ? 8.200 -12.470 3.768 1.00 73.75 95 HIS A N 1
ATOM 722 C CA . HIS A 1 95 ? 8.736 -12.062 5.063 1.00 73.75 95 HIS A CA 1
ATOM 723 C C . HIS A 1 95 ? 9.051 -10.559 5.139 1.00 73.75 95 HIS A C 1
ATOM 725 O O . HIS A 1 95 ? 8.888 -9.963 6.203 1.00 73.75 95 HIS A O 1
ATOM 731 N N . TYR A 1 96 ? 9.361 -9.906 4.016 1.00 74.00 96 TYR A N 1
ATOM 732 C CA . TYR A 1 96 ? 9.541 -8.447 3.948 1.00 74.00 96 TYR A CA 1
ATOM 733 C C . TYR A 1 96 ? 8.221 -7.667 3.837 1.00 74.00 96 TYR A C 1
ATOM 735 O O . TYR A 1 96 ? 8.181 -6.455 4.035 1.00 74.00 96 TYR A O 1
ATOM 743 N N . ARG A 1 97 ? 7.119 -8.356 3.521 1.00 78.12 97 ARG A N 1
ATOM 744 C CA . ARG A 1 97 ? 5.774 -7.774 3.356 1.00 78.12 97 ARG A CA 1
ATOM 745 C C . ARG A 1 97 ? 4.842 -8.091 4.517 1.00 78.12 97 ARG A C 1
ATOM 747 O O . ARG A 1 97 ? 3.739 -7.557 4.588 1.00 78.12 97 ARG A O 1
ATOM 754 N N . LEU A 1 98 ? 5.290 -8.937 5.438 1.00 88.06 98 LEU A N 1
ATOM 755 C CA . LEU A 1 98 ? 4.535 -9.308 6.621 1.00 88.06 98 LEU A CA 1
ATOM 756 C C . LEU A 1 98 ? 4.179 -8.074 7.465 1.00 88.06 98 LEU A C 1
ATOM 758 O O . LEU A 1 98 ? 3.053 -7.981 7.942 1.00 88.06 98 LEU A O 1
ATOM 762 N N . SER A 1 99 ? 5.083 -7.095 7.589 1.00 90.88 99 SER A N 1
ATOM 763 C CA . SER A 1 99 ? 4.842 -5.844 8.325 1.00 90.88 99 SER A CA 1
ATOM 764 C C . SER A 1 99 ? 3.553 -5.133 7.896 1.00 90.88 99 SER A C 1
ATOM 766 O O . SER A 1 99 ? 2.688 -4.874 8.733 1.00 90.88 99 SER A O 1
ATOM 768 N N . THR A 1 100 ? 3.366 -4.872 6.600 1.00 91.50 100 THR A N 1
ATOM 769 C CA . THR A 1 100 ? 2.188 -4.152 6.091 1.00 91.50 100 THR A CA 1
ATOM 770 C C . THR A 1 100 ? 0.901 -4.960 6.246 1.00 91.50 100 THR A C 1
ATOM 772 O O . THR A 1 100 ? -0.148 -4.398 6.562 1.00 91.50 100 THR A O 1
ATOM 775 N N . PHE A 1 101 ? 0.980 -6.285 6.102 1.00 92.81 101 PHE A N 1
ATOM 776 C CA . PHE A 1 101 ? -0.149 -7.184 6.331 1.00 92.81 101 PHE A CA 1
ATOM 777 C C . PHE A 1 101 ? -0.596 -7.191 7.800 1.00 92.81 101 PHE A C 1
ATOM 779 O O . PHE A 1 101 ? -1.778 -7.007 8.100 1.00 92.81 101 PHE A O 1
ATOM 786 N N . LEU A 1 102 ? 0.350 -7.329 8.735 1.00 94.62 102 LEU A N 1
ATOM 787 C CA . LEU A 1 102 ? 0.067 -7.315 10.173 1.00 94.62 102 LEU A CA 1
ATOM 788 C C . LEU A 1 102 ? -0.457 -5.954 10.648 1.00 94.62 102 LEU A C 1
ATOM 790 O O . LEU A 1 102 ? -1.325 -5.905 11.522 1.00 94.62 102 LEU A O 1
ATOM 794 N N . MET A 1 103 ? 0.001 -4.851 10.051 1.00 94.56 103 MET A N 1
ATOM 795 C CA . MET A 1 103 ? -0.575 -3.526 10.296 1.00 94.56 103 MET A CA 1
ATOM 796 C C . MET A 1 103 ? -2.045 -3.451 9.871 1.00 94.56 103 MET A C 1
ATOM 798 O O . MET A 1 103 ? -2.858 -2.885 10.601 1.00 94.56 103 MET A O 1
ATOM 802 N N . GLY A 1 104 ? -2.408 -4.082 8.750 1.00 94.38 104 GLY A N 1
ATOM 803 C CA . GLY A 1 104 ? -3.801 -4.229 8.326 1.00 94.38 104 GLY A CA 1
ATOM 804 C C . GLY A 1 104 ? -4.650 -5.008 9.337 1.00 94.38 104 GLY A C 1
ATOM 805 O O . GLY A 1 104 ? -5.747 -4.569 9.685 1.00 94.38 104 GLY A O 1
ATOM 806 N N . ILE A 1 105 ? -4.125 -6.113 9.883 1.00 95.00 105 ILE A N 1
ATOM 807 C CA . ILE A 1 105 ? -4.789 -6.867 10.964 1.00 95.00 105 ILE A CA 1
ATOM 808 C C . ILE A 1 105 ? -4.974 -5.987 12.209 1.00 95.00 105 ILE A C 1
ATOM 810 O O . ILE A 1 105 ? -6.061 -5.962 12.790 1.00 95.00 105 ILE A O 1
ATOM 814 N N . CYS A 1 106 ? -3.938 -5.242 12.602 1.00 94.62 106 CYS A N 1
ATOM 815 C CA . CYS A 1 106 ? -3.991 -4.326 13.741 1.00 94.62 106 CYS A CA 1
ATOM 816 C C . CYS A 1 106 ? -5.079 -3.258 13.553 1.00 94.62 106 CYS A C 1
ATOM 818 O O . CYS A 1 106 ? -5.934 -3.083 14.424 1.00 94.62 106 CYS A O 1
ATOM 820 N N . LEU A 1 107 ? -5.115 -2.605 12.387 1.00 94.75 107 LEU A N 1
ATOM 821 C CA . LEU A 1 107 ? -6.157 -1.642 12.034 1.00 94.75 107 LEU A CA 1
ATOM 822 C C . LEU A 1 107 ? -7.553 -2.274 12.090 1.00 94.75 107 LEU A C 1
ATOM 824 O O . LEU A 1 107 ? -8.463 -1.700 12.688 1.00 94.75 107 LEU A O 1
ATOM 828 N N . GLY A 1 108 ? -7.723 -3.463 11.507 1.00 93.38 108 GLY A N 1
ATOM 829 C CA . GLY A 1 108 ? -8.989 -4.194 11.534 1.00 93.38 108 GLY A CA 1
ATOM 830 C C . GLY A 1 108 ? -9.474 -4.465 12.959 1.00 93.38 108 GLY A C 1
ATOM 831 O O . GLY A 1 108 ? -10.646 -4.247 13.269 1.00 93.38 108 GLY A O 1
ATOM 832 N N . TYR A 1 109 ? -8.564 -4.855 13.853 1.00 92.56 109 TYR A N 1
ATOM 833 C CA . TYR A 1 109 ? -8.855 -5.063 15.271 1.00 92.56 109 TYR A CA 1
ATOM 834 C C . TYR A 1 109 ? -9.239 -3.765 16.001 1.00 92.56 109 TYR A C 1
ATOM 836 O O . TYR A 1 109 ? -10.194 -3.756 16.783 1.00 92.56 109 TYR A O 1
ATOM 844 N N . LEU A 1 110 ? -8.555 -2.650 15.723 1.00 90.56 110 LEU A N 1
ATOM 845 C CA . LEU A 1 110 ? -8.906 -1.339 16.284 1.00 90.56 110 LEU A CA 1
ATOM 846 C C . LEU A 1 110 ? -10.306 -0.898 15.842 1.00 90.56 110 LEU A C 1
ATOM 848 O O . LEU A 1 110 ? -11.136 -0.548 16.682 1.00 90.56 110 LEU A O 1
ATOM 852 N N . VAL A 1 111 ? -10.600 -0.984 14.541 1.00 90.19 111 VAL A N 1
ATOM 853 C CA . VAL A 1 111 ? -11.920 -0.647 13.984 1.00 90.19 111 VAL A CA 1
ATOM 854 C C . VAL A 1 111 ? -13.010 -1.551 14.566 1.00 90.19 111 VAL A C 1
ATOM 856 O O . VAL A 1 111 ? -14.105 -1.079 14.875 1.00 90.19 111 VAL A O 1
ATOM 859 N N . PHE A 1 112 ? -12.723 -2.840 14.759 1.00 89.56 112 PHE A N 1
ATOM 860 C CA . PHE A 1 112 ? -13.649 -3.783 15.383 1.00 89.56 112 PHE A CA 1
ATOM 861 C C . PHE A 1 112 ? -13.995 -3.389 16.826 1.00 89.56 112 PHE A C 1
ATOM 863 O O . PHE A 1 112 ? -15.173 -3.330 17.178 1.00 89.56 112 PHE A O 1
ATOM 870 N N . ASN A 1 113 ? -13.000 -3.054 17.650 1.00 86.00 113 ASN A N 1
ATOM 871 C CA . ASN A 1 113 ? -13.236 -2.641 19.039 1.00 86.00 113 ASN A CA 1
ATOM 872 C C . ASN A 1 113 ? -13.995 -1.321 19.150 1.00 86.00 113 ASN A C 1
ATOM 874 O O . ASN A 1 113 ? -14.872 -1.184 20.006 1.00 86.00 113 ASN A O 1
ATOM 878 N N . VAL A 1 114 ? -13.682 -0.373 18.266 1.00 82.50 114 VAL A N 1
ATOM 879 C CA . VAL A 1 114 ? -14.409 0.891 18.140 1.00 82.50 114 VAL A CA 1
ATOM 880 C C . VAL A 1 114 ? -15.885 0.630 17.844 1.00 82.50 114 VAL A C 1
ATOM 882 O O . VAL A 1 114 ? -16.744 1.132 18.561 1.00 82.50 114 VAL A O 1
ATOM 885 N N . LYS A 1 115 ? -16.193 -0.203 16.840 1.00 80.94 115 LYS A N 1
ATOM 886 C CA . LYS A 1 115 ? -17.580 -0.540 16.477 1.00 80.94 115 LYS A CA 1
ATOM 887 C C . LYS A 1 115 ? -18.326 -1.298 17.575 1.00 80.94 115 LYS A C 1
ATOM 889 O O . LYS A 1 115 ? -19.541 -1.178 17.668 1.00 80.94 115 LYS A O 1
ATOM 894 N N . GLN A 1 116 ? -17.619 -2.064 18.405 1.00 81.50 116 GLN A N 1
ATOM 895 C CA . GLN A 1 116 ? -18.200 -2.753 19.561 1.00 81.50 116 GLN A CA 1
ATOM 896 C C . GLN A 1 116 ? -18.340 -1.864 20.811 1.00 81.50 116 GLN A C 1
ATOM 898 O O . GLN A 1 116 ? -18.617 -2.392 21.885 1.00 81.50 116 GLN A O 1
ATOM 903 N N . ASN A 1 117 ? -18.136 -0.541 20.709 1.00 67.31 117 ASN A N 1
ATOM 904 C CA . ASN A 1 117 ? -18.168 0.414 21.829 1.00 67.31 117 ASN A CA 1
ATOM 905 C C . ASN A 1 117 ? -17.235 0.052 23.001 1.00 67.31 117 ASN A C 1
ATOM 907 O O . ASN A 1 117 ? -17.393 0.546 24.114 1.00 67.31 117 ASN A O 1
ATOM 911 N N . LYS A 1 118 ? -16.215 -0.782 22.767 1.00 59.81 118 LYS A N 1
ATOM 912 C CA . LYS A 1 118 ? -15.239 -1.169 23.799 1.00 59.81 118 LYS A CA 1
ATOM 913 C C . LYS A 1 118 ? -14.191 -0.084 24.052 1.00 59.81 118 LYS A C 1
ATOM 915 O O . LYS A 1 118 ? -13.446 -0.164 25.025 1.00 59.81 118 LYS A O 1
ATOM 920 N N . THR A 1 119 ? -14.078 0.902 23.159 1.00 58.75 119 THR A N 1
ATOM 921 C CA . THR A 1 119 ? -12.974 1.881 23.154 1.00 58.75 119 THR A CA 1
ATOM 922 C C . THR A 1 119 ? -13.428 3.275 22.706 1.00 58.75 119 THR A C 1
ATOM 924 O O . THR A 1 119 ? -12.663 4.030 22.120 1.00 58.75 119 THR A O 1
ATOM 927 N N . THR A 1 120 ? -14.670 3.668 22.985 1.00 54.00 120 THR A N 1
ATOM 928 C CA . THR A 1 120 ? -15.082 5.080 22.889 1.00 54.00 120 THR A CA 1
ATOM 929 C C . THR A 1 120 ? -14.735 5.793 24.194 1.00 54.00 120 THR A C 1
ATOM 931 O O . THR A 1 120 ? -15.610 6.202 24.952 1.00 54.00 120 THR A O 1
ATOM 934 N N . GLN A 1 121 ? -13.441 5.891 24.499 1.00 54.53 121 GLN A N 1
ATOM 935 C CA . GLN A 1 121 ? -12.974 6.872 25.476 1.00 54.53 121 GLN A CA 1
ATOM 936 C C . GLN A 1 121 ? -12.841 8.224 24.775 1.00 54.53 121 GLN A C 1
ATOM 938 O O . GLN A 1 121 ? -12.537 8.266 23.585 1.00 54.53 121 GLN A O 1
ATOM 943 N N . ASN A 1 122 ? -13.100 9.316 25.495 1.00 61.72 122 ASN A N 1
ATOM 944 C CA . ASN A 1 122 ? -12.982 10.699 25.025 1.00 61.72 122 ASN A CA 1
ATOM 945 C C . ASN A 1 122 ? -11.554 11.009 24.536 1.00 61.72 122 ASN A C 1
ATOM 947 O O . ASN A 1 122 ? -10.753 11.620 25.243 1.00 61.72 122 ASN A O 1
ATOM 951 N N . VAL A 1 123 ? -11.216 10.588 23.319 1.00 70.25 123 VAL A N 1
ATOM 952 C CA . VAL A 1 123 ? -9.951 10.937 22.684 1.00 70.25 123 VAL A CA 1
ATOM 953 C C . VAL A 1 123 ? -9.993 12.427 22.367 1.00 70.25 123 VAL A C 1
ATOM 955 O O . VAL A 1 123 ? -10.896 12.915 21.685 1.00 70.25 123 VAL A O 1
ATOM 958 N N . SER A 1 124 ? -9.010 13.165 22.880 1.00 81.38 124 SER A N 1
ATOM 959 C CA . SER A 1 124 ? -8.915 14.608 22.667 1.00 81.38 124 SER A CA 1
ATOM 960 C C . SER A 1 124 ? -8.879 14.942 21.174 1.00 81.38 124 SER A C 1
ATOM 962 O O . SER A 1 124 ? -8.125 14.338 20.410 1.00 81.38 124 SER A O 1
ATOM 964 N N . LYS A 1 125 ? -9.629 15.975 20.763 1.00 83.25 125 LYS A N 1
ATOM 965 C CA . LYS A 1 125 ? -9.587 16.526 19.394 1.00 83.25 125 LYS A CA 1
ATOM 966 C C . LYS A 1 125 ? -8.157 16.876 18.950 1.00 83.25 125 LYS A C 1
ATOM 968 O O . LYS A 1 125 ? -7.854 16.789 17.764 1.00 83.25 125 LYS A O 1
ATOM 973 N N . ARG A 1 126 ? -7.269 17.202 19.903 1.00 86.50 126 ARG A N 1
ATOM 974 C CA . ARG A 1 126 ? -5.847 17.474 19.643 1.00 86.50 126 ARG A CA 1
ATOM 975 C C . ARG A 1 126 ? -5.112 16.258 19.077 1.00 86.50 126 ARG A C 1
ATOM 977 O O . ARG A 1 126 ? -4.311 16.428 18.168 1.00 86.50 126 ARG A O 1
ATOM 984 N N . LEU A 1 127 ? -5.404 15.043 19.554 1.00 89.50 127 LEU A N 1
ATOM 985 C CA . LEU A 1 127 ? -4.742 13.832 19.052 1.00 89.50 127 LEU A CA 1
ATOM 986 C C . LEU A 1 127 ? -5.059 13.609 17.568 1.00 89.50 127 LEU A C 1
ATOM 988 O O . LEU A 1 127 ? -4.169 13.288 16.787 1.00 89.50 127 LEU A O 1
ATOM 992 N N . TRP A 1 128 ? -6.311 13.852 17.171 1.00 89.19 128 TRP A N 1
ATOM 993 C CA . TRP A 1 128 ? -6.738 13.753 15.776 1.00 89.19 128 TRP A CA 1
ATOM 994 C C . TRP A 1 128 ? -6.014 14.751 14.873 1.00 89.19 128 TRP A C 1
ATOM 996 O O . TRP A 1 128 ? -5.526 14.370 13.812 1.00 89.19 128 TRP A O 1
ATOM 1006 N N . GLN A 1 129 ? -5.896 16.006 15.312 1.00 88.50 129 GLN A N 1
ATOM 1007 C CA . GLN A 1 129 ? -5.174 17.048 14.575 1.00 88.50 129 GLN A CA 1
ATOM 1008 C C . GLN A 1 129 ? -3.682 16.726 14.437 1.00 88.50 129 GLN A C 1
ATOM 1010 O O . GLN A 1 129 ? -3.145 16.796 13.334 1.00 88.50 129 GLN A O 1
ATOM 1015 N N . VAL A 1 130 ? -3.032 16.318 15.531 1.00 92.56 130 VAL A N 1
ATOM 1016 C CA . VAL A 1 130 ? -1.615 15.925 15.523 1.00 92.56 130 VAL A CA 1
ATOM 1017 C C . VAL A 1 130 ? -1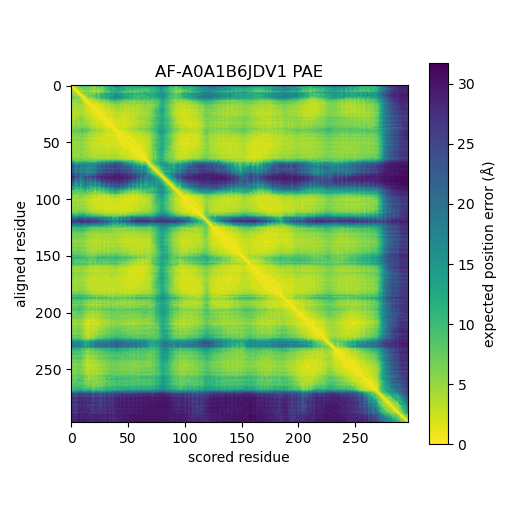.388 14.745 14.583 1.00 92.56 130 VAL A C 1
ATOM 1019 O O . VAL A 1 130 ? -0.459 14.776 13.782 1.00 92.56 130 VAL A O 1
ATOM 1022 N N . GLY A 1 131 ? -2.259 13.735 14.614 1.00 92.69 131 GLY A N 1
ATOM 1023 C CA . GLY A 1 131 ? -2.124 12.588 13.723 1.00 92.69 131 GLY A CA 1
ATOM 1024 C C . GLY A 1 131 ? -2.325 12.933 12.246 1.00 92.69 131 GLY A C 1
ATOM 1025 O O . GLY A 1 131 ? -1.616 12.390 11.405 1.00 92.69 131 GLY A O 1
ATOM 1026 N N . TRP A 1 132 ? -3.214 13.876 11.908 1.00 94.50 132 TRP A N 1
ATOM 1027 C CA . TRP A 1 132 ? -3.339 14.380 10.532 1.00 94.50 132 TRP A CA 1
ATOM 1028 C C . TRP A 1 132 ? -2.062 15.069 10.049 1.00 94.50 132 TRP A C 1
ATOM 1030 O O . TRP A 1 132 ? -1.577 14.755 8.963 1.00 94.50 132 TRP A O 1
ATOM 1040 N N . VAL A 1 133 ? -1.495 15.960 10.867 1.00 95.06 133 VAL A N 1
ATOM 1041 C CA . VAL A 1 133 ? -0.226 16.637 10.558 1.00 95.06 133 VAL A CA 1
ATOM 1042 C C . VAL A 1 133 ? 0.891 15.611 10.379 1.00 95.06 133 VAL A C 1
ATOM 1044 O O . VAL A 1 133 ? 1.603 15.644 9.381 1.00 95.06 133 VAL A O 1
ATOM 1047 N N . PHE A 1 134 ? 0.989 14.642 11.289 1.00 95.12 134 PHE A N 1
ATOM 1048 C CA . PHE A 1 134 ? 1.985 13.577 11.217 1.00 95.12 134 PHE A CA 1
ATOM 1049 C C . PHE A 1 134 ? 1.836 12.715 9.955 1.00 95.12 134 PHE A C 1
ATOM 1051 O O . PHE A 1 134 ? 2.829 12.399 9.307 1.00 95.12 134 PHE A O 1
ATOM 1058 N N . CYS A 1 135 ? 0.606 12.388 9.548 1.00 95.44 135 CYS A N 1
ATOM 1059 C CA . CYS A 1 135 ? 0.362 11.647 8.310 1.00 95.44 135 CYS A CA 1
ATOM 1060 C C . CYS A 1 135 ? 0.803 12.418 7.071 1.00 95.44 135 CYS A C 1
ATOM 1062 O O . CYS A 1 135 ? 1.429 11.833 6.193 1.00 95.44 135 CYS A O 1
ATOM 1064 N N . ILE A 1 136 ? 0.497 13.715 7.001 1.00 95.75 136 ILE A N 1
ATOM 1065 C CA . ILE A 1 136 ? 0.909 14.561 5.877 1.00 95.75 136 ILE A CA 1
ATOM 1066 C C . ILE A 1 136 ? 2.435 14.654 5.823 1.00 95.75 136 ILE A C 1
ATOM 1068 O O . ILE A 1 136 ? 3.006 14.486 4.751 1.00 95.75 136 ILE A O 1
ATOM 1072 N N . ILE A 1 137 ? 3.091 14.851 6.972 1.00 97.00 137 ILE A N 1
ATOM 1073 C CA . ILE A 1 137 ? 4.556 14.908 7.061 1.00 97.00 137 ILE A CA 1
ATOM 1074 C C . ILE A 1 137 ? 5.180 13.593 6.596 1.00 97.00 137 ILE A C 1
ATOM 1076 O O . ILE A 1 137 ? 6.086 13.628 5.770 1.00 97.00 137 ILE A O 1
ATOM 1080 N N . ILE A 1 138 ? 4.690 12.443 7.074 1.00 96.25 138 ILE A N 1
ATOM 1081 C CA . ILE A 1 138 ? 5.207 11.138 6.643 1.00 96.25 138 ILE A CA 1
ATOM 1082 C C . ILE A 1 138 ? 5.032 10.966 5.137 1.00 96.25 138 ILE A C 1
ATOM 1084 O O . ILE A 1 138 ? 5.994 10.634 4.456 1.00 96.25 138 ILE A O 1
ATOM 1088 N N . LEU A 1 139 ? 3.830 11.190 4.602 1.00 95.62 139 LEU A N 1
ATOM 1089 C CA . LEU A 1 139 ? 3.569 10.982 3.178 1.00 95.62 139 LEU A CA 1
ATOM 1090 C C . LEU A 1 139 ? 4.417 11.914 2.305 1.00 95.62 139 LEU A C 1
ATOM 1092 O O . LEU A 1 139 ? 4.996 11.456 1.324 1.00 95.62 139 LEU A O 1
ATOM 1096 N N . ALA A 1 140 ? 4.542 13.187 2.685 1.00 95.75 140 ALA A N 1
ATOM 1097 C CA . ALA A 1 140 ? 5.401 14.138 1.990 1.00 95.75 140 ALA A CA 1
ATOM 1098 C C . ALA A 1 140 ? 6.875 13.714 2.057 1.00 95.75 140 ALA A C 1
ATOM 1100 O O . ALA A 1 140 ? 7.543 13.682 1.030 1.00 95.75 140 ALA A O 1
ATOM 1101 N N . ALA A 1 141 ? 7.365 13.317 3.235 1.00 94.56 141 ALA A N 1
ATOM 1102 C CA . ALA A 1 141 ? 8.731 12.835 3.404 1.00 94.56 141 ALA A CA 1
ATOM 1103 C C . ALA A 1 141 ? 9.002 11.583 2.560 1.00 94.56 141 ALA A C 1
ATOM 1105 O O . ALA A 1 141 ? 10.038 11.509 1.912 1.00 94.56 141 ALA A O 1
ATOM 1106 N N . LEU A 1 142 ? 8.070 10.627 2.512 1.00 93.06 142 LEU A N 1
ATOM 1107 C CA . LEU A 1 142 ? 8.208 9.419 1.696 1.00 93.06 142 LEU A CA 1
ATOM 1108 C C . LEU A 1 142 ? 8.290 9.739 0.201 1.00 93.06 142 LEU A C 1
ATOM 1110 O O . LEU A 1 142 ? 9.139 9.177 -0.488 1.00 93.06 142 LEU A O 1
ATOM 1114 N N . VAL A 1 143 ? 7.439 10.641 -0.296 1.00 90.88 143 VAL A N 1
ATOM 1115 C CA . VAL A 1 143 ? 7.459 11.069 -1.703 1.00 90.88 143 VAL A CA 1
ATOM 1116 C C . VAL A 1 143 ? 8.767 11.786 -2.025 1.00 90.88 143 VAL A C 1
ATOM 1118 O O . VAL A 1 143 ? 9.450 11.393 -2.965 1.00 90.88 143 VAL A O 1
ATOM 1121 N N . THR A 1 144 ? 9.160 12.779 -1.224 1.00 90.19 144 THR A N 1
ATOM 1122 C CA . THR A 1 144 ? 10.401 13.533 -1.447 1.00 90.19 144 THR A CA 1
ATOM 1123 C C . THR A 1 144 ? 11.630 12.631 -1.377 1.00 90.19 144 THR A C 1
ATOM 1125 O O . THR A 1 144 ? 12.494 12.716 -2.243 1.00 90.19 144 THR A O 1
ATOM 1128 N N . MET A 1 145 ? 11.696 11.724 -0.398 1.00 88.38 145 MET A N 1
ATOM 1129 C CA . MET A 1 145 ? 12.805 10.772 -0.286 1.00 88.38 145 MET A CA 1
ATOM 1130 C C . MET A 1 145 ? 12.835 9.796 -1.457 1.00 88.38 145 MET A C 1
ATOM 1132 O O . MET A 1 145 ? 13.910 9.477 -1.940 1.00 88.38 145 MET A O 1
ATOM 1136 N N . THR A 1 146 ? 11.679 9.369 -1.968 1.00 85.19 146 THR A N 1
ATOM 1137 C CA . THR A 1 146 ? 11.644 8.531 -3.173 1.00 85.19 146 THR A CA 1
ATOM 1138 C C . THR A 1 146 ? 12.211 9.289 -4.371 1.00 85.19 146 THR A C 1
ATOM 1140 O O . THR A 1 146 ? 13.001 8.725 -5.108 1.00 85.19 146 THR A O 1
ATOM 1143 N N . VAL A 1 147 ? 11.868 10.567 -4.560 1.00 83.88 147 VAL A N 1
ATOM 1144 C CA . VAL A 1 147 ? 12.431 11.367 -5.664 1.00 83.88 147 VAL A CA 1
ATOM 1145 C C . VAL A 1 147 ? 13.952 11.480 -5.549 1.00 83.88 147 VAL A C 1
ATOM 1147 O O . VAL A 1 147 ? 14.637 11.281 -6.542 1.00 83.88 147 VAL A O 1
ATOM 1150 N N . ILE A 1 148 ? 14.473 11.744 -4.347 1.00 85.31 148 ILE A N 1
ATOM 1151 C CA . ILE A 1 148 ? 15.918 11.885 -4.111 1.00 85.31 148 ILE A CA 1
ATOM 1152 C C . ILE A 1 148 ? 16.650 10.562 -4.344 1.00 85.31 148 ILE A C 1
ATOM 1154 O O . ILE A 1 148 ? 17.663 10.538 -5.026 1.00 85.31 148 ILE A O 1
ATOM 1158 N N . LEU A 1 149 ? 16.154 9.461 -3.779 1.00 82.44 149 LEU A N 1
ATOM 1159 C CA . LEU A 1 149 ? 16.894 8.199 -3.787 1.00 82.44 149 LEU A CA 1
ATOM 1160 C C . LEU A 1 149 ? 16.773 7.411 -5.103 1.00 82.44 149 LEU A C 1
ATOM 1162 O O . LEU A 1 149 ? 17.513 6.457 -5.330 1.00 82.44 149 LEU A O 1
ATOM 1166 N N . VAL A 1 150 ? 15.807 7.774 -5.949 1.00 76.81 150 VAL A N 1
ATOM 1167 C CA . VAL A 1 150 ? 15.607 7.189 -7.284 1.00 76.81 150 VAL A CA 1
ATOM 1168 C C . VAL A 1 150 ? 16.348 7.976 -8.369 1.00 76.81 150 VAL A C 1
ATOM 1170 O O . VAL A 1 150 ? 16.466 7.495 -9.496 1.00 76.81 150 VAL A O 1
ATOM 1173 N N . ASP A 1 151 ? 16.842 9.171 -8.044 1.00 77.88 151 ASP A N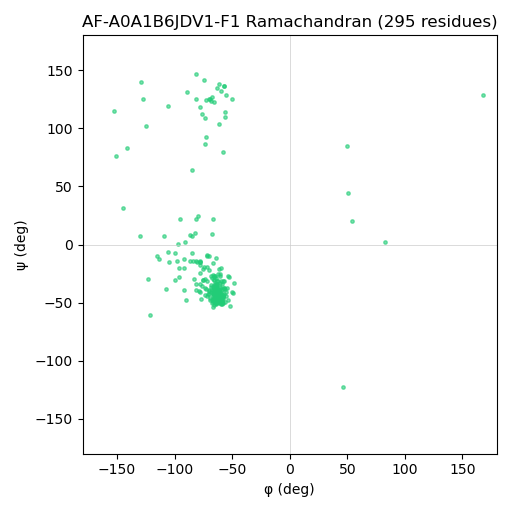 1
ATOM 1174 C CA . ASP A 1 151 ? 17.628 9.990 -8.959 1.00 77.88 151 ASP A CA 1
ATOM 1175 C C . ASP A 1 151 ? 18.841 9.193 -9.487 1.00 77.88 151 ASP A C 1
ATOM 1177 O O . ASP A 1 151 ? 19.577 8.618 -8.680 1.00 77.88 151 ASP A O 1
ATOM 1181 N N . PRO A 1 152 ? 19.071 9.123 -10.814 1.00 72.50 152 PRO A N 1
ATOM 1182 C CA . PRO A 1 152 ? 20.258 8.483 -11.381 1.00 72.50 152 PRO A CA 1
ATOM 1183 C C . PRO A 1 152 ? 21.587 9.008 -10.822 1.00 72.50 152 PRO A C 1
ATOM 1185 O O . PRO A 1 152 ? 22.568 8.266 -10.813 1.00 72.50 152 PRO A O 1
ATOM 1188 N N . ASP A 1 153 ? 21.617 10.260 -10.355 1.00 79.75 153 ASP A N 1
ATOM 1189 C CA . ASP A 1 153 ? 22.809 10.883 -9.776 1.00 79.75 153 ASP A CA 1
ATOM 1190 C C . ASP A 1 153 ? 22.993 10.556 -8.278 1.00 79.75 153 ASP A C 1
ATOM 1192 O O . ASP A 1 153 ? 24.030 10.883 -7.687 1.00 79.75 153 ASP A O 1
ATOM 1196 N N . HIS A 1 154 ? 22.016 9.900 -7.637 1.00 81.00 154 HIS A N 1
ATOM 1197 C CA . HIS A 1 154 ? 22.105 9.507 -6.230 1.00 81.00 154 HIS A CA 1
ATOM 1198 C C . HIS A 1 154 ? 23.125 8.385 -6.033 1.00 81.00 154 HIS A C 1
ATOM 1200 O O . HIS A 1 154 ? 23.042 7.306 -6.621 1.00 81.00 154 HIS A O 1
ATOM 1206 N N . GLN A 1 155 ? 24.080 8.619 -5.135 1.00 82.88 155 GLN A N 1
ATOM 1207 C CA . GLN A 1 155 ? 25.036 7.598 -4.725 1.00 82.88 155 GLN A CA 1
ATOM 1208 C C . GLN A 1 155 ? 24.484 6.810 -3.543 1.00 82.88 155 GLN A C 1
ATOM 1210 O O . GLN A 1 155 ? 24.064 7.393 -2.541 1.00 82.88 155 GLN A O 1
ATOM 1215 N N . TYR A 1 156 ? 24.541 5.480 -3.647 1.00 81.62 156 TYR A N 1
ATOM 1216 C CA . TYR A 1 156 ? 24.072 4.576 -2.602 1.00 81.62 156 TYR A CA 1
ATOM 1217 C C . TYR A 1 156 ? 24.656 4.949 -1.235 1.00 81.62 156 TYR A C 1
ATOM 1219 O O . TYR A 1 156 ? 25.873 5.024 -1.044 1.00 81.62 156 TYR A O 1
ATOM 1227 N N . SER A 1 157 ? 23.770 5.152 -0.265 1.00 84.81 157 SER A N 1
ATOM 1228 C CA . SER A 1 157 ? 24.140 5.445 1.109 1.00 84.81 157 SER A CA 1
ATOM 1229 C C . SER A 1 157 ? 23.901 4.220 1.980 1.00 84.81 157 SER A C 1
ATOM 1231 O O . SER A 1 157 ? 22.766 3.776 2.159 1.00 84.81 157 SER A O 1
ATOM 1233 N N . SER A 1 158 ? 24.970 3.713 2.596 1.00 84.56 158 SER A N 1
ATOM 1234 C CA . SER A 1 158 ? 24.954 2.469 3.378 1.00 84.56 158 SER A CA 1
ATOM 1235 C C . SER A 1 158 ? 23.987 2.466 4.562 1.00 84.56 158 SER A C 1
ATOM 1237 O O . SER A 1 158 ? 23.611 1.400 5.033 1.00 84.56 158 SER A O 1
ATOM 1239 N N . TRP A 1 159 ? 23.561 3.628 5.056 1.00 86.56 159 TRP A N 1
ATOM 1240 C CA . TRP A 1 159 ? 22.595 3.716 6.151 1.00 86.56 159 TRP A CA 1
ATOM 1241 C C . TRP A 1 159 ? 21.214 4.182 5.681 1.00 86.56 159 TRP A C 1
ATOM 1243 O O . TRP A 1 159 ? 20.209 3.673 6.174 1.00 86.56 159 TRP A O 1
ATOM 1253 N N . LEU A 1 160 ? 21.138 5.123 4.734 1.00 89.50 160 LEU A N 1
ATOM 1254 C CA . LEU A 1 160 ? 19.873 5.745 4.337 1.00 89.50 160 LEU A CA 1
ATOM 1255 C C . LEU A 1 160 ? 19.037 4.832 3.434 1.00 89.50 160 LEU A C 1
ATOM 1257 O O . LEU A 1 160 ? 17.848 4.648 3.702 1.00 89.50 160 LEU A O 1
ATOM 1261 N N . ASP A 1 161 ? 19.646 4.227 2.412 1.00 84.88 161 ASP A N 1
ATOM 1262 C CA . ASP A 1 161 ? 18.946 3.369 1.451 1.00 84.88 161 ASP A CA 1
ATOM 1263 C C . ASP A 1 161 ? 18.311 2.138 2.132 1.00 84.88 161 ASP A C 1
ATOM 1265 O O . ASP A 1 161 ? 17.096 1.944 2.003 1.00 84.88 161 ASP A O 1
ATOM 1269 N N . PRO A 1 162 ? 19.036 1.359 2.963 1.00 85.75 162 PRO A N 1
ATOM 1270 C CA . PRO A 1 162 ? 18.448 0.213 3.660 1.00 85.75 162 PRO A CA 1
ATOM 1271 C C . PRO A 1 162 ? 17.345 0.578 4.655 1.00 85.75 162 PRO A C 1
ATOM 1273 O O . PRO A 1 162 ? 16.351 -0.148 4.802 1.00 85.75 162 PRO A O 1
ATOM 1276 N N . LEU A 1 163 ? 17.501 1.706 5.357 1.00 89.81 163 LEU A N 1
ATOM 1277 C CA . LEU A 1 163 ? 16.474 2.205 6.271 1.00 89.81 163 LEU A CA 1
ATOM 1278 C C . LEU A 1 163 ? 15.212 2.586 5.504 1.00 89.81 163 LEU A C 1
ATOM 1280 O O . LEU A 1 163 ? 14.109 2.217 5.914 1.00 89.81 163 LEU A O 1
ATOM 1284 N N . PHE A 1 164 ? 15.366 3.272 4.372 1.00 88.38 164 PHE A N 1
ATOM 1285 C CA . PHE A 1 164 ? 14.244 3.652 3.530 1.00 88.38 164 PHE A CA 1
ATOM 1286 C C . PHE A 1 164 ? 13.524 2.427 2.951 1.00 88.38 164 PHE A C 1
ATOM 1288 O O . PHE A 1 164 ? 12.292 2.352 3.008 1.00 88.38 164 PHE A O 1
ATOM 1295 N N . VAL A 1 165 ? 14.264 1.416 2.486 1.00 83.81 165 VAL A N 1
ATOM 1296 C CA . VAL A 1 165 ? 13.699 0.150 1.986 1.00 83.81 165 VAL A CA 1
ATOM 1297 C C . VAL A 1 165 ? 12.844 -0.552 3.048 1.00 83.81 165 VAL A C 1
ATOM 1299 O O . VAL A 1 165 ? 11.734 -0.999 2.746 1.00 83.81 165 VAL A O 1
ATOM 1302 N N . GLY A 1 166 ? 13.318 -0.624 4.295 1.00 85.62 166 GLY A N 1
ATOM 1303 C CA . GLY A 1 166 ? 12.586 -1.292 5.375 1.00 85.62 166 GLY A CA 1
ATOM 1304 C C . GLY A 1 166 ? 11.400 -0.498 5.932 1.00 85.62 166 GLY A C 1
ATOM 1305 O O . GLY A 1 166 ? 10.379 -1.092 6.284 1.00 85.62 166 GLY A O 1
ATOM 1306 N N . LEU A 1 167 ? 11.502 0.834 6.010 1.00 90.38 167 LEU A N 1
ATOM 1307 C CA . LEU A 1 167 ? 10.513 1.682 6.693 1.00 90.38 167 LEU A CA 1
ATOM 1308 C C . LEU A 1 167 ? 9.460 2.302 5.776 1.00 90.38 167 LEU A C 1
ATOM 1310 O O . LEU A 1 167 ? 8.345 2.551 6.237 1.00 90.38 167 LEU A O 1
ATOM 1314 N N . SER A 1 168 ? 9.771 2.539 4.500 1.00 89.81 168 SER A N 1
ATOM 1315 C CA . SER A 1 168 ? 8.879 3.253 3.572 1.00 89.81 168 SER A CA 1
ATOM 1316 C C . SER A 1 168 ? 7.474 2.648 3.513 1.00 89.81 168 SER A C 1
ATOM 1318 O O . SER A 1 168 ? 6.470 3.345 3.668 1.00 89.81 168 SER A O 1
ATOM 1320 N N . ARG A 1 169 ? 7.400 1.323 3.367 1.00 88.00 169 ARG A N 1
ATOM 1321 C CA . ARG A 1 169 ? 6.153 0.551 3.281 1.00 88.00 169 ARG A CA 1
ATOM 1322 C C . ARG A 1 169 ? 5.350 0.571 4.595 1.00 88.00 169 ARG A C 1
ATOM 1324 O O . ARG A 1 169 ? 4.179 0.951 4.542 1.00 88.00 169 ARG A O 1
ATOM 1331 N N . PRO A 1 170 ? 5.917 0.212 5.769 1.00 91.94 170 PRO A N 1
ATOM 1332 C CA . PRO A 1 170 ? 5.223 0.363 7.045 1.00 91.94 170 PRO A CA 1
ATOM 1333 C C . PRO A 1 170 ? 4.745 1.789 7.312 1.00 91.94 170 PRO A C 1
ATOM 1335 O O . PRO A 1 170 ? 3.605 1.970 7.725 1.00 91.94 170 PRO A O 1
ATOM 1338 N N . LEU A 1 171 ? 5.575 2.806 7.059 1.00 94.25 171 LEU A N 1
ATOM 1339 C CA . LEU A 1 171 ? 5.207 4.204 7.294 1.00 94.25 171 LEU A CA 1
ATOM 1340 C C . LEU A 1 171 ? 4.041 4.634 6.402 1.00 94.25 171 LEU A C 1
ATOM 1342 O O . LEU A 1 171 ? 3.082 5.227 6.894 1.00 94.25 171 LEU A O 1
ATOM 1346 N N . PHE A 1 172 ? 4.060 4.250 5.125 1.00 94.00 172 PHE A N 1
ATOM 1347 C CA . PHE A 1 172 ? 2.936 4.476 4.222 1.00 94.00 172 PHE A CA 1
ATOM 1348 C C . PHE A 1 172 ? 1.652 3.798 4.729 1.00 94.00 172 PHE A C 1
ATOM 1350 O O . PHE A 1 172 ? 0.593 4.425 4.816 1.00 94.00 172 PHE A O 1
ATOM 1357 N N . CYS A 1 173 ? 1.745 2.529 5.140 1.00 94.56 173 CYS A N 1
ATOM 1358 C CA . CYS A 1 173 ? 0.621 1.797 5.721 1.00 94.56 173 CYS A CA 1
ATOM 1359 C C . CYS A 1 173 ? 0.132 2.407 7.038 1.00 94.56 173 CYS A C 1
ATOM 1361 O O . CYS A 1 173 ? -1.072 2.376 7.296 1.00 94.56 173 CYS A O 1
ATOM 1363 N N . LEU A 1 174 ? 1.015 2.984 7.857 1.00 95.06 174 LEU A N 1
ATOM 1364 C CA . LEU A 1 174 ? 0.651 3.682 9.089 1.00 95.06 174 LEU A CA 1
ATOM 1365 C C . LEU A 1 174 ? -0.207 4.906 8.772 1.00 95.06 174 LEU A C 1
ATOM 1367 O O . LEU A 1 174 ? -1.285 5.066 9.346 1.00 95.06 174 LEU A O 1
ATOM 1371 N N . SER A 1 175 ? 0.243 5.731 7.824 1.00 96.06 175 SER A N 1
ATOM 1372 C CA . SER A 1 175 ? -0.482 6.924 7.386 1.00 96.06 175 SER A CA 1
ATOM 1373 C C . SER A 1 175 ? -1.852 6.571 6.811 1.00 96.06 175 SER A C 1
ATOM 1375 O O . SER A 1 175 ? -2.856 7.169 7.198 1.00 96.06 175 SER A O 1
ATOM 1377 N N . LEU A 1 176 ? -1.933 5.550 5.950 1.00 94.94 176 LEU A N 1
ATOM 1378 C CA . LEU A 1 176 ? -3.216 5.069 5.431 1.00 94.94 176 LEU A CA 1
ATOM 1379 C C . LEU A 1 176 ? -4.120 4.518 6.537 1.00 94.94 176 LEU A C 1
ATOM 1381 O O . LEU A 1 176 ? -5.316 4.807 6.553 1.00 94.94 176 LEU A O 1
ATOM 1385 N N . SER A 1 177 ? -3.560 3.767 7.487 1.00 95.00 177 SER A N 1
ATOM 1386 C CA . SER A 1 177 ? -4.315 3.221 8.617 1.00 95.00 177 SER A CA 1
ATOM 1387 C C . SER A 1 177 ? -4.925 4.329 9.469 1.00 95.00 177 SER A C 1
ATOM 1389 O O . SER A 1 177 ? -6.089 4.234 9.857 1.00 95.00 177 SER A O 1
ATOM 1391 N N . TRP A 1 178 ? -4.180 5.411 9.707 1.00 94.38 178 TRP A N 1
ATOM 1392 C CA . TRP A 1 178 ? -4.690 6.585 10.406 1.00 94.38 178 TRP A CA 1
ATOM 1393 C C . TRP A 1 178 ? -5.818 7.280 9.639 1.00 94.38 178 TRP A C 1
ATOM 1395 O O . TRP A 1 178 ? -6.851 7.589 10.231 1.00 94.38 178 TRP A O 1
ATOM 1405 N N . ILE A 1 179 ? -5.662 7.481 8.324 1.00 94.44 179 ILE A N 1
ATOM 1406 C CA . ILE A 1 179 ? -6.701 8.079 7.468 1.00 94.44 179 ILE A CA 1
ATOM 1407 C C . ILE A 1 179 ? -7.985 7.246 7.526 1.00 94.44 179 ILE A C 1
ATOM 1409 O O . ILE A 1 179 ? -9.068 7.799 7.728 1.00 94.44 179 ILE A O 1
ATOM 1413 N N . ILE A 1 180 ? -7.870 5.920 7.395 1.00 93.31 180 ILE A N 1
ATOM 1414 C CA . ILE A 1 180 ? -9.008 4.999 7.486 1.00 93.31 180 ILE A CA 1
ATOM 1415 C C . ILE A 1 180 ? -9.661 5.120 8.863 1.00 93.31 180 ILE A C 1
ATOM 1417 O O . ILE A 1 180 ? -10.873 5.320 8.948 1.00 93.31 180 ILE A O 1
ATOM 1421 N N . LEU A 1 181 ? -8.873 5.064 9.938 1.00 91.56 181 LEU A N 1
ATOM 1422 C CA . LEU A 1 181 ? -9.382 5.158 11.301 1.00 91.56 181 LEU A CA 1
ATOM 1423 C C . LEU A 1 181 ? -10.120 6.487 11.538 1.00 91.56 181 LEU A C 1
ATOM 1425 O O . LEU A 1 181 ? -11.262 6.481 11.998 1.00 91.56 181 LEU A O 1
ATOM 1429 N N . ALA A 1 182 ? -9.524 7.613 11.140 1.00 91.31 182 ALA A N 1
ATOM 1430 C CA . ALA A 1 182 ? -10.126 8.939 11.244 1.00 91.31 182 ALA A CA 1
ATOM 1431 C C . ALA A 1 182 ? -11.439 9.041 10.452 1.00 91.31 182 ALA A C 1
ATOM 1433 O O . ALA A 1 182 ? -12.422 9.588 10.956 1.00 91.31 182 ALA A O 1
ATOM 1434 N N . CYS A 1 183 ? -11.493 8.476 9.242 1.00 90.69 183 CYS A N 1
ATOM 1435 C CA . CYS A 1 183 ? -12.716 8.436 8.440 1.00 90.69 183 CYS A CA 1
ATOM 1436 C C . CYS A 1 183 ? -13.801 7.572 9.098 1.00 90.69 183 CYS A C 1
ATOM 1438 O O . CYS A 1 183 ? -14.947 8.008 9.190 1.00 90.69 183 CYS A O 1
ATOM 1440 N N . THR A 1 184 ? -13.447 6.394 9.625 1.00 87.81 184 THR A N 1
ATOM 1441 C CA . THR A 1 184 ? -14.412 5.491 10.282 1.00 87.81 184 THR A CA 1
ATOM 1442 C C . THR A 1 184 ? -15.002 6.058 11.572 1.00 87.81 184 THR A C 1
ATOM 1444 O O . THR A 1 184 ? -16.149 5.759 11.892 1.00 87.81 184 THR A O 1
ATOM 1447 N N . LEU A 1 185 ? -14.247 6.891 12.290 1.00 86.00 185 LEU A N 1
ATOM 1448 C CA . LEU A 1 185 ? -14.660 7.526 13.545 1.00 86.00 185 LEU A CA 1
ATOM 1449 C C . LEU A 1 185 ? -15.331 8.896 13.355 1.00 86.00 185 LEU A C 1
ATOM 1451 O O . LEU A 1 185 ? -15.677 9.548 14.336 1.00 86.00 185 LEU A O 1
ATOM 1455 N N . GLY A 1 186 ? -15.510 9.355 12.113 1.00 85.44 186 GLY A N 1
ATOM 1456 C CA . GLY A 1 186 ? -16.151 10.640 11.813 1.00 85.44 186 GLY A CA 1
ATOM 1457 C C . GLY A 1 186 ? -15.235 11.868 11.914 1.00 85.44 186 GLY A C 1
ATOM 1458 O O . GLY A 1 186 ? -15.681 12.980 11.645 1.00 85.44 186 GLY A O 1
ATOM 1459 N N . TYR A 1 187 ? -13.943 11.691 12.207 1.00 86.62 187 TYR A N 1
ATOM 1460 C CA . TYR A 1 187 ? -12.928 12.759 12.216 1.00 86.62 187 TYR A CA 1
ATOM 1461 C C . TYR A 1 187 ? -12.285 13.011 10.837 1.00 86.62 187 TYR A C 1
ATOM 1463 O O . TYR A 1 187 ? -11.311 13.755 10.730 1.00 86.62 187 TYR A O 1
ATOM 1471 N N . GLY A 1 188 ? -12.806 12.388 9.775 1.00 85.19 188 GLY A N 1
ATOM 1472 C CA . GLY A 1 188 ? -12.267 12.494 8.415 1.00 85.19 188 GLY A CA 1
ATOM 1473 C C . GLY A 1 188 ? -12.734 13.704 7.600 1.00 85.19 188 GLY A C 1
ATOM 1474 O O . GLY A 1 188 ? -12.144 13.986 6.559 1.00 85.19 188 GLY A O 1
ATOM 1475 N N . GLY A 1 189 ? -13.783 14.417 8.028 1.00 88.75 189 GLY A N 1
ATOM 1476 C CA . GLY A 1 189 ? -14.258 15.650 7.382 1.00 88.75 189 GLY A CA 1
ATOM 1477 C C . GLY A 1 189 ? -14.364 15.562 5.850 1.00 88.75 189 GLY A C 1
ATOM 1478 O O . GLY A 1 189 ? -15.050 14.691 5.307 1.00 88.75 189 GLY A O 1
ATOM 1479 N N . SER A 1 190 ? -13.663 16.461 5.150 1.00 91.94 190 SER A N 1
ATOM 1480 C CA . SER A 1 190 ? -13.617 16.522 3.681 1.00 91.94 190 SER A CA 1
ATOM 1481 C C . SER A 1 190 ? -12.988 15.285 3.037 1.00 91.94 190 SER A C 1
ATOM 1483 O O . SER A 1 190 ? -13.467 14.834 1.998 1.00 91.94 190 SER A O 1
ATOM 1485 N N . VAL A 1 191 ? -11.960 14.699 3.662 1.00 92.19 191 VAL A N 1
ATOM 1486 C CA . VAL A 1 191 ? -11.284 13.500 3.142 1.00 92.19 191 VAL A CA 1
ATOM 1487 C C . VAL A 1 191 ? -12.255 12.324 3.107 1.00 92.19 191 VAL A C 1
ATOM 1489 O O . VAL A 1 191 ? -12.355 11.639 2.094 1.00 92.19 191 VAL A O 1
ATOM 1492 N N . ASN A 1 192 ? -13.058 12.145 4.161 1.00 92.94 192 ASN A N 1
ATOM 1493 C CA . ASN A 1 192 ? -14.082 11.102 4.182 1.00 92.94 192 ASN A CA 1
ATOM 1494 C C . ASN A 1 192 ? -15.136 11.299 3.079 1.00 92.94 192 ASN A C 1
ATOM 1496 O O . ASN A 1 192 ? -15.557 10.328 2.451 1.00 92.94 192 ASN A O 1
ATOM 1500 N N . ARG A 1 193 ? -15.544 12.549 2.810 1.00 92.00 193 ARG A N 1
ATOM 1501 C CA . ARG A 1 193 ? -16.494 12.870 1.731 1.00 92.00 193 ARG A CA 1
ATOM 1502 C C . ARG A 1 193 ? -15.935 12.499 0.358 1.00 92.00 193 ARG A C 1
ATOM 1504 O O . ARG A 1 193 ? -16.661 11.925 -0.446 1.00 92.00 193 ARG A O 1
ATOM 1511 N N . PHE A 1 194 ? -14.664 12.809 0.112 1.00 94.12 194 PHE A N 1
ATOM 1512 C CA . PHE A 1 194 ? -13.982 12.457 -1.129 1.00 94.12 194 PHE A CA 1
ATOM 1513 C C . PHE A 1 194 ? -13.827 10.938 -1.277 1.00 94.12 194 PHE A C 1
ATOM 1515 O O . PHE A 1 194 ? -14.276 10.370 -2.268 1.00 94.12 194 PHE A O 1
ATOM 1522 N N . LEU A 1 195 ? -13.279 10.256 -0.267 1.00 91.19 195 LEU A N 1
ATOM 1523 C CA . LEU A 1 195 ? -13.042 8.807 -0.312 1.00 91.19 195 LEU A CA 1
ATOM 1524 C C . LEU A 1 195 ? -14.337 7.983 -0.376 1.00 91.19 195 LEU A C 1
ATOM 1526 O O . LEU A 1 195 ? -14.351 6.899 -0.954 1.00 91.19 195 LEU A O 1
ATOM 1530 N N . SER A 1 196 ? -15.441 8.500 0.169 1.00 91.38 196 SER A N 1
ATOM 1531 C CA . SER A 1 196 ? -16.758 7.846 0.121 1.00 91.38 196 SER A CA 1
ATOM 1532 C C . SER A 1 196 ? -17.544 8.138 -1.164 1.00 91.38 196 SER A C 1
ATOM 1534 O O . SER A 1 196 ? -18.725 7.785 -1.262 1.00 91.38 196 SER A O 1
ATOM 1536 N N . TRP A 1 197 ? -16.934 8.798 -2.153 1.00 94.00 197 TRP A N 1
ATOM 1537 C CA . TRP A 1 197 ? -17.621 9.179 -3.380 1.00 94.00 197 TRP A CA 1
ATOM 1538 C C . TRP A 1 197 ? -18.095 7.960 -4.184 1.00 94.00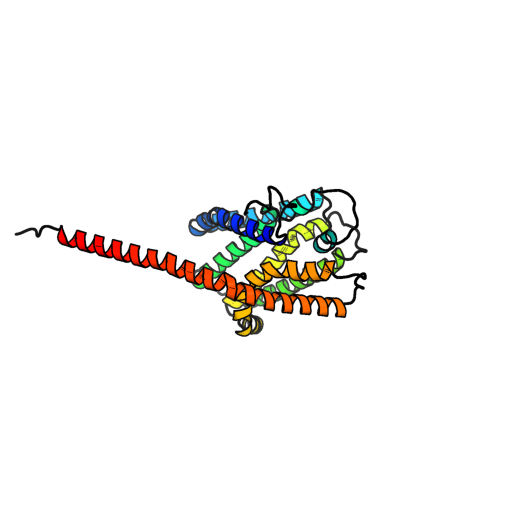 197 TRP A C 1
ATOM 1540 O O . TRP A 1 197 ? -17.366 6.992 -4.405 1.00 94.00 197 TRP A O 1
ATOM 1550 N N . ALA A 1 198 ? -19.342 8.010 -4.665 1.00 91.31 198 ALA A N 1
ATOM 1551 C CA . ALA A 1 198 ? -19.965 6.897 -5.381 1.00 91.31 198 ALA A CA 1
ATOM 1552 C C . ALA A 1 198 ? -19.244 6.535 -6.693 1.00 91.31 198 ALA A C 1
ATOM 1554 O O . ALA A 1 198 ? -19.302 5.376 -7.106 1.00 91.31 198 ALA A O 1
ATOM 1555 N N . GLY A 1 199 ? -18.527 7.490 -7.301 1.00 88.25 199 GLY A N 1
ATOM 1556 C CA . GLY A 1 199 ? -17.700 7.265 -8.489 1.00 88.25 199 GLY A CA 1
ATOM 1557 C C . GLY A 1 199 ? -16.578 6.245 -8.272 1.00 88.25 199 GLY A C 1
ATOM 1558 O O . GLY A 1 199 ? -16.222 5.526 -9.202 1.00 88.25 199 GLY A O 1
ATOM 1559 N N . PHE A 1 200 ? -16.089 6.081 -7.038 1.00 89.44 200 PHE A N 1
ATOM 1560 C CA . PHE A 1 200 ? -15.064 5.082 -6.723 1.00 89.44 200 PHE A CA 1
ATOM 1561 C C . PHE A 1 200 ? -15.605 3.656 -6.598 1.00 89.44 200 PHE A C 1
ATOM 1563 O O . PHE A 1 200 ? -14.830 2.708 -6.654 1.00 89.44 200 PHE A O 1
ATOM 1570 N N . ARG A 1 201 ? -16.926 3.455 -6.487 1.00 87.81 201 ARG A N 1
ATOM 1571 C CA . ARG A 1 201 ? -17.528 2.112 -6.378 1.00 87.81 201 ARG A CA 1
ATOM 1572 C C . ARG A 1 201 ? -17.219 1.194 -7.572 1.00 87.81 201 ARG A C 1
ATOM 1574 O O . ARG A 1 201 ? -16.831 0.053 -7.324 1.00 87.81 201 ARG A O 1
ATOM 1581 N N . PRO A 1 202 ? -17.404 1.608 -8.844 1.00 86.81 202 PRO A N 1
ATOM 1582 C CA . PRO A 1 202 ? -17.022 0.774 -9.984 1.00 86.81 202 PRO A CA 1
ATOM 1583 C C . PRO A 1 202 ? -15.510 0.549 -10.047 1.00 86.81 202 PRO A C 1
ATOM 1585 O O . PRO A 1 202 ? -15.089 -0.574 -10.304 1.00 86.81 202 PRO A O 1
ATOM 1588 N N . LEU A 1 203 ? -14.707 1.575 -9.752 1.00 86.62 203 LEU A N 1
ATOM 1589 C CA . LEU A 1 203 ? -13.251 1.465 -9.778 1.00 86.62 203 LEU A CA 1
ATOM 1590 C C . LEU A 1 203 ? -12.749 0.454 -8.740 1.00 86.62 203 LEU A C 1
ATOM 1592 O O . LEU A 1 203 ? -11.980 -0.433 -9.084 1.00 86.62 203 LEU A O 1
ATOM 1596 N N . ALA A 1 204 ? -13.285 0.502 -7.518 1.00 86.94 204 ALA A N 1
ATOM 1597 C CA . ALA A 1 204 ? -12.958 -0.433 -6.444 1.00 86.94 204 ALA A CA 1
ATOM 1598 C C . ALA A 1 204 ? -13.267 -1.897 -6.800 1.00 86.94 204 ALA A C 1
ATOM 1600 O O . ALA A 1 204 ? -12.571 -2.800 -6.345 1.00 86.94 204 ALA A O 1
ATOM 1601 N N . ARG A 1 205 ? -14.299 -2.147 -7.619 1.00 85.44 205 ARG A N 1
ATOM 1602 C CA . ARG A 1 205 ? -14.606 -3.496 -8.128 1.00 85.44 205 ARG A CA 1
ATOM 1603 C C . ARG A 1 205 ? -13.643 -3.943 -9.223 1.00 85.44 205 ARG A C 1
ATOM 1605 O O . ARG A 1 205 ? -13.408 -5.133 -9.356 1.00 85.44 205 ARG A O 1
ATOM 1612 N N . LEU A 1 206 ? -13.114 -3.007 -10.008 1.00 89.75 206 LEU A N 1
ATOM 1613 C CA . LEU A 1 206 ? -12.191 -3.298 -11.104 1.00 89.75 206 LEU A CA 1
ATOM 1614 C C . LEU A 1 206 ? -10.732 -3.382 -10.654 1.00 89.75 206 LEU A C 1
ATOM 1616 O O . LEU A 1 206 ? -9.925 -3.901 -11.415 1.00 89.75 206 LEU A O 1
ATOM 1620 N N . THR A 1 207 ? -10.382 -2.920 -9.448 1.00 90.62 207 THR A N 1
ATOM 1621 C CA . THR A 1 207 ? -8.995 -2.855 -8.955 1.00 90.62 207 THR A CA 1
ATOM 1622 C C . THR A 1 207 ? -8.223 -4.159 -9.147 1.00 90.62 207 THR A C 1
ATOM 1624 O O . THR A 1 207 ? -7.071 -4.118 -9.568 1.00 90.62 207 THR A O 1
ATOM 1627 N N . TYR A 1 208 ? -8.845 -5.317 -8.898 1.00 88.88 208 TYR A N 1
ATOM 1628 C CA . TYR A 1 208 ? -8.196 -6.612 -9.122 1.00 88.88 208 TYR A CA 1
ATOM 1629 C C . TYR A 1 208 ? -7.906 -6.874 -10.609 1.00 88.88 208 TYR A C 1
ATOM 1631 O O . TYR A 1 208 ? -6.790 -7.241 -10.970 1.00 88.88 208 TYR A O 1
ATOM 1639 N N . GLY A 1 209 ? -8.879 -6.625 -11.490 1.00 89.94 209 GLY A N 1
ATOM 1640 C CA . GLY A 1 209 ? -8.687 -6.740 -12.937 1.00 89.94 209 GLY A CA 1
ATOM 1641 C C . GLY A 1 209 ? -7.645 -5.756 -13.475 1.00 89.94 209 GLY A C 1
ATOM 1642 O O . GLY A 1 209 ? -6.814 -6.133 -14.297 1.00 89.94 209 GLY A O 1
ATOM 1643 N N . VAL A 1 210 ? -7.638 -4.518 -12.967 1.00 92.44 210 VAL A N 1
ATOM 1644 C CA . VAL A 1 210 ? -6.630 -3.498 -13.301 1.00 92.44 210 VAL A CA 1
ATOM 1645 C C . VAL A 1 210 ? -5.251 -3.979 -12.872 1.00 92.44 210 VAL A C 1
ATOM 1647 O O . VAL A 1 210 ? -4.327 -3.978 -13.679 1.00 92.44 210 VAL A O 1
ATOM 1650 N N . TYR A 1 211 ? -5.118 -4.485 -11.645 1.00 89.81 211 TYR A N 1
ATOM 1651 C CA . TYR A 1 211 ? -3.869 -5.057 -11.158 1.00 89.81 211 TYR A CA 1
ATOM 1652 C C . TYR A 1 211 ? -3.371 -6.212 -12.042 1.00 89.81 211 TYR A C 1
ATOM 1654 O O . TYR A 1 211 ? -2.179 -6.317 -12.311 1.00 89.81 211 TYR A O 1
ATOM 1662 N N . MET A 1 212 ? -4.263 -7.051 -12.564 1.00 89.00 212 MET A N 1
ATOM 1663 C CA . MET A 1 212 ? -3.855 -8.149 -13.440 1.00 89.00 212 MET A CA 1
ATOM 1664 C C . MET A 1 212 ? -3.439 -7.695 -14.841 1.00 89.00 212 MET A C 1
ATOM 1666 O O . MET A 1 212 ? -2.589 -8.349 -15.437 1.00 89.00 212 MET A O 1
ATOM 1670 N N . ILE A 1 213 ? -3.989 -6.597 -15.367 1.00 90.38 213 ILE A N 1
ATOM 1671 C CA . ILE A 1 213 ? -3.747 -6.178 -16.758 1.00 90.38 213 ILE A CA 1
ATOM 1672 C C . ILE A 1 213 ? -2.700 -5.069 -16.891 1.00 90.38 213 ILE A C 1
ATOM 1674 O O . ILE A 1 213 ? -1.991 -5.048 -17.896 1.00 90.38 213 ILE A O 1
ATOM 1678 N N . HIS A 1 214 ? -2.564 -4.181 -15.903 1.00 89.06 214 HIS A N 1
ATOM 1679 C CA . HIS A 1 214 ? -1.745 -2.970 -16.043 1.00 89.06 214 HIS A CA 1
ATOM 1680 C C . HIS A 1 214 ? -0.302 -3.254 -16.457 1.00 89.06 214 HIS A C 1
ATOM 1682 O O . HIS A 1 214 ? 0.211 -2.603 -17.356 1.00 89.06 214 HIS A O 1
ATOM 1688 N N . TYR A 1 215 ? 0.326 -4.291 -15.896 1.00 85.69 215 TYR A N 1
ATOM 1689 C CA . TYR A 1 215 ? 1.698 -4.630 -16.263 1.00 85.69 215 TYR A CA 1
ATOM 1690 C C . TYR A 1 215 ? 1.825 -5.049 -17.736 1.00 85.69 215 TYR A C 1
ATOM 1692 O O . TYR A 1 215 ? 2.825 -4.737 -18.368 1.00 85.69 215 TYR A O 1
ATOM 1700 N N . PHE A 1 216 ? 0.813 -5.708 -18.315 1.00 86.88 216 PHE A N 1
ATOM 1701 C CA . PHE A 1 216 ? 0.817 -6.045 -19.744 1.00 86.88 216 PHE A CA 1
ATOM 1702 C C . PHE A 1 216 ? 0.661 -4.805 -20.624 1.00 86.88 216 PHE A C 1
ATOM 1704 O O . PHE A 1 216 ? 1.361 -4.688 -21.626 1.00 86.88 216 PHE A O 1
ATOM 1711 N N . SER A 1 217 ? -0.240 -3.891 -20.245 1.00 86.88 217 SER A N 1
ATOM 1712 C CA . SER A 1 217 ? -0.441 -2.606 -20.930 1.00 86.88 217 SER A CA 1
ATOM 1713 C C . SER A 1 217 ? 0.855 -1.790 -20.931 1.00 86.88 217 SER A C 1
ATOM 1715 O O . SER A 1 217 ? 1.368 -1.428 -21.992 1.00 86.88 217 SER A O 1
ATOM 1717 N N . PHE A 1 218 ? 1.449 -1.629 -19.750 1.00 84.44 218 PHE A N 1
ATOM 1718 C CA . PHE A 1 218 ? 2.718 -0.944 -19.560 1.00 84.44 218 PHE A CA 1
ATOM 1719 C C . PHE A 1 218 ? 3.871 -1.604 -20.330 1.00 84.44 218 PHE A C 1
ATOM 1721 O O . PHE A 1 218 ? 4.586 -0.926 -21.066 1.00 84.44 218 PHE A O 1
ATOM 1728 N N . ALA A 1 219 ? 4.047 -2.926 -20.215 1.00 82.88 219 ALA A N 1
ATOM 1729 C CA . ALA A 1 219 ? 5.123 -3.645 -20.896 1.00 82.88 219 ALA A CA 1
ATOM 1730 C C . ALA A 1 219 ? 4.998 -3.547 -22.422 1.00 82.88 219 ALA A C 1
ATOM 1732 O O . ALA A 1 219 ? 5.990 -3.307 -23.105 1.00 82.88 219 ALA A O 1
ATOM 1733 N N . TYR A 1 220 ? 3.784 -3.685 -22.962 1.00 85.44 220 TYR A N 1
ATOM 1734 C CA . TYR A 1 220 ? 3.534 -3.522 -24.393 1.00 85.44 220 TYR A CA 1
ATOM 1735 C C . TYR A 1 220 ? 3.951 -2.132 -24.883 1.00 85.44 220 TYR A C 1
ATOM 1737 O O . TYR A 1 220 ? 4.622 -2.011 -25.907 1.00 85.44 220 TYR A O 1
ATOM 1745 N N . GLN A 1 221 ? 3.599 -1.089 -24.127 1.00 82.06 221 GLN A N 1
ATOM 1746 C CA . GLN A 1 221 ? 3.999 0.273 -24.448 1.00 82.06 221 GLN A CA 1
ATOM 1747 C C . GLN A 1 221 ? 5.519 0.436 -24.395 1.00 82.06 221 GLN A C 1
ATOM 1749 O O . GLN A 1 221 ? 6.098 0.960 -25.340 1.00 82.06 221 GLN A O 1
ATOM 1754 N N . LEU A 1 222 ? 6.165 -0.061 -23.337 1.00 79.75 222 LEU A N 1
ATOM 1755 C CA . LEU A 1 222 ? 7.607 0.053 -23.144 1.00 79.75 222 LEU A CA 1
ATOM 1756 C C . LEU A 1 222 ? 8.405 -0.652 -24.251 1.00 79.75 222 LEU A C 1
ATOM 1758 O O . LEU A 1 222 ? 9.317 -0.053 -24.813 1.00 79.75 222 LEU A O 1
ATOM 1762 N N . TYR A 1 223 ? 8.047 -1.890 -24.607 1.00 81.19 223 TYR A N 1
ATOM 1763 C CA . TYR A 1 223 ? 8.720 -2.641 -25.677 1.00 81.19 223 TYR A CA 1
ATOM 1764 C C . TYR A 1 223 ? 8.410 -2.112 -27.083 1.00 81.19 223 TYR A C 1
ATOM 1766 O O . TYR A 1 223 ? 9.155 -2.392 -28.020 1.00 81.19 223 TYR A O 1
ATOM 1774 N N . GLY A 1 224 ? 7.324 -1.351 -27.242 1.00 82.31 224 GLY A N 1
ATOM 1775 C CA . GLY A 1 224 ? 7.002 -0.653 -28.485 1.00 82.31 224 GLY A CA 1
ATOM 1776 C C . GLY A 1 224 ? 7.802 0.636 -28.702 1.00 82.31 224 GLY A C 1
ATOM 1777 O O . GLY A 1 224 ? 7.827 1.147 -29.823 1.00 82.31 224 GLY A O 1
ATOM 1778 N N . MET A 1 225 ? 8.459 1.173 -27.666 1.00 80.75 225 MET A N 1
ATOM 1779 C CA . MET A 1 225 ? 9.247 2.401 -27.779 1.00 80.75 225 MET A CA 1
ATOM 1780 C C . MET A 1 225 ? 10.546 2.147 -28.549 1.00 80.75 225 MET A C 1
ATOM 1782 O O . MET A 1 225 ? 11.364 1.317 -28.167 1.00 80.75 225 MET A O 1
ATOM 1786 N N . GLN A 1 226 ? 10.760 2.911 -29.620 1.00 78.69 226 GLN A N 1
ATOM 1787 C CA . GLN A 1 226 ? 11.980 2.846 -30.438 1.00 78.69 226 GLN A CA 1
ATOM 1788 C C . GLN A 1 226 ? 12.986 3.962 -30.115 1.00 78.69 226 GLN A C 1
ATOM 1790 O O . GLN A 1 226 ? 14.102 3.959 -30.630 1.00 78.69 226 GLN A O 1
ATOM 1795 N N . VAL A 1 227 ? 12.596 4.924 -29.273 1.00 76.81 227 VAL A N 1
ATOM 1796 C CA . VAL A 1 227 ? 13.400 6.092 -28.890 1.00 76.81 227 VAL A CA 1
ATOM 1797 C C . VAL A 1 227 ? 13.408 6.197 -27.362 1.00 76.81 227 VAL A C 1
ATOM 1799 O O . VAL A 1 227 ? 12.364 5.954 -26.747 1.00 76.81 227 VAL A O 1
ATOM 1802 N N . PRO A 1 228 ? 14.546 6.547 -26.733 1.00 70.06 228 PRO A N 1
ATOM 1803 C CA . PRO A 1 228 ? 14.603 6.767 -25.294 1.00 70.06 228 PRO A CA 1
ATOM 1804 C C . PRO A 1 228 ? 13.642 7.883 -24.867 1.00 70.06 228 PRO A C 1
ATOM 1806 O O . PRO A 1 228 ? 13.618 8.967 -25.452 1.00 70.06 228 PRO A O 1
ATOM 1809 N N . LEU A 1 229 ? 12.853 7.610 -23.828 1.00 68.75 229 LEU A N 1
ATOM 1810 C CA . LEU A 1 229 ? 11.985 8.604 -23.205 1.00 68.75 229 LEU A CA 1
ATOM 1811 C C . LEU A 1 229 ? 12.848 9.684 -22.551 1.00 68.75 229 LEU A C 1
ATOM 1813 O O . LEU A 1 229 ? 13.684 9.392 -21.698 1.00 68.75 229 LEU A O 1
ATOM 1817 N N . SER A 1 230 ? 12.640 10.936 -22.953 1.00 69.62 230 SER A N 1
ATOM 1818 C CA . SER A 1 230 ? 13.229 12.079 -22.256 1.00 69.62 230 SER A CA 1
ATOM 1819 C C . SER A 1 230 ? 12.474 12.317 -20.949 1.00 69.62 230 SER A C 1
ATOM 1821 O O . SER A 1 230 ? 11.251 12.178 -20.906 1.00 69.62 230 SER A O 1
ATOM 1823 N N . PHE A 1 231 ? 13.185 12.674 -19.875 1.00 67.75 231 PHE A N 1
ATOM 1824 C CA . PHE A 1 231 ? 12.550 12.887 -18.578 1.00 67.75 231 PHE A CA 1
ATOM 1825 C C . PHE A 1 231 ? 11.748 14.196 -18.567 1.00 67.75 231 PHE A C 1
ATOM 1827 O O . PHE A 1 231 ? 12.278 15.271 -18.300 1.00 67.75 231 PHE A O 1
ATOM 1834 N N . SER A 1 232 ? 10.458 14.103 -18.895 1.00 80.69 232 SER A N 1
ATOM 1835 C CA . SER A 1 232 ? 9.523 15.228 -18.945 1.00 80.69 232 SER A CA 1
ATOM 1836 C C . SER A 1 232 ? 8.286 14.913 -18.117 1.00 80.69 232 SER A C 1
ATOM 1838 O O . SER A 1 232 ? 7.605 13.911 -18.342 1.00 80.69 232 SER A O 1
ATOM 1840 N N . PHE A 1 233 ? 7.958 15.792 -17.166 1.00 81.44 233 PHE A N 1
ATOM 1841 C CA . PHE A 1 233 ? 6.773 15.639 -16.316 1.00 81.44 233 PHE A CA 1
ATOM 1842 C C . PHE A 1 233 ? 5.484 15.474 -17.136 1.00 81.44 233 PHE A C 1
ATOM 1844 O O . PHE A 1 233 ? 4.604 14.689 -16.777 1.00 81.44 233 PHE A O 1
ATOM 1851 N N . ILE A 1 234 ? 5.387 16.191 -18.257 1.00 85.00 234 ILE A N 1
ATOM 1852 C CA . ILE A 1 234 ? 4.227 16.152 -19.149 1.00 85.00 234 ILE A CA 1
ATOM 1853 C C . ILE A 1 234 ? 4.117 14.777 -19.815 1.00 85.00 234 ILE A C 1
ATOM 1855 O O . ILE A 1 234 ? 3.044 14.175 -19.785 1.00 85.00 234 ILE A O 1
ATOM 1859 N N . ASP A 1 235 ? 5.224 14.247 -20.335 1.00 82.44 235 ASP A N 1
ATOM 1860 C CA . ASP A 1 235 ? 5.233 12.957 -21.029 1.00 82.44 235 ASP A CA 1
ATOM 1861 C C . ASP A 1 235 ? 4.884 11.816 -20.069 1.00 82.44 235 ASP A C 1
ATOM 1863 O O . ASP A 1 235 ? 4.006 11.007 -20.366 1.00 82.44 235 ASP A O 1
ATOM 1867 N N . TYR A 1 236 ? 5.462 11.803 -18.863 1.00 82.38 236 TYR A N 1
ATOM 1868 C CA . TYR A 1 236 ? 5.105 10.816 -17.838 1.00 82.38 236 TYR A CA 1
ATOM 1869 C C . TYR A 1 236 ? 3.649 10.923 -17.383 1.00 82.38 236 TYR A C 1
ATOM 1871 O O . TYR A 1 236 ? 3.015 9.902 -17.116 1.00 82.38 236 TYR A O 1
ATOM 1879 N N . THR A 1 237 ? 3.091 12.134 -17.328 1.00 86.25 237 THR A N 1
ATOM 1880 C CA . THR A 1 237 ? 1.673 12.324 -16.997 1.00 86.25 237 THR A CA 1
ATOM 1881 C C . THR A 1 237 ? 0.771 11.732 -18.081 1.00 86.25 237 THR A C 1
ATOM 1883 O O . THR A 1 237 ? -0.208 11.056 -17.759 1.00 86.25 237 THR A O 1
ATOM 1886 N N . TYR A 1 238 ? 1.110 11.924 -19.360 1.00 86.62 238 TYR A N 1
ATOM 1887 C CA . TYR A 1 238 ? 0.377 11.310 -20.469 1.00 86.62 238 TYR A CA 1
ATOM 1888 C C . TYR A 1 238 ? 0.519 9.789 -20.491 1.00 86.62 238 TYR A C 1
ATOM 1890 O O . TYR A 1 238 ? -0.483 9.099 -20.679 1.00 86.62 238 TYR A O 1
ATOM 1898 N N . LEU A 1 239 ? 1.721 9.261 -20.248 1.00 85.38 239 LEU A N 1
ATOM 1899 C CA . LEU A 1 239 ? 1.966 7.821 -20.151 1.00 85.38 239 LEU A CA 1
ATOM 1900 C C . LEU A 1 239 ? 1.137 7.196 -19.024 1.00 85.38 239 LEU A C 1
ATOM 1902 O O . LEU A 1 239 ? 0.401 6.241 -19.261 1.00 85.38 239 LEU A O 1
ATOM 1906 N N . LEU A 1 240 ? 1.181 7.780 -17.823 1.00 86.62 240 LEU A N 1
ATOM 1907 C CA . LEU A 1 240 ? 0.406 7.310 -16.676 1.00 86.62 240 LEU A CA 1
ATOM 1908 C C . LEU A 1 240 ? -1.101 7.375 -16.948 1.00 86.62 240 LEU A C 1
ATOM 1910 O O . LEU A 1 240 ? -1.824 6.421 -16.671 1.00 86.62 240 LEU A O 1
ATOM 1914 N N . GLY A 1 241 ? -1.588 8.492 -17.494 1.00 89.62 241 GLY A N 1
ATOM 1915 C CA . GLY A 1 241 ? -3.001 8.653 -17.833 1.00 89.62 241 GLY A CA 1
ATOM 1916 C C . GLY A 1 241 ? -3.465 7.638 -18.880 1.00 89.62 241 GLY A C 1
ATOM 1917 O O . GLY A 1 241 ? -4.515 7.014 -18.712 1.00 89.62 241 GLY A O 1
ATOM 1918 N N . GLY A 1 242 ? -2.667 7.437 -19.930 1.00 89.94 242 GLY A N 1
ATOM 1919 C CA . GLY A 1 242 ? -2.929 6.466 -20.988 1.00 89.94 242 GLY A CA 1
ATOM 1920 C C . GLY A 1 242 ? -2.961 5.029 -20.472 1.00 89.94 242 GLY A C 1
ATOM 1921 O O . GLY A 1 242 ? -3.919 4.304 -20.757 1.00 89.94 242 GLY A O 1
ATOM 1922 N N . ASP A 1 243 ? -1.976 4.636 -19.662 1.00 89.56 243 ASP A N 1
ATOM 1923 C CA . ASP A 1 243 ? -1.922 3.300 -19.066 1.00 89.56 243 ASP A CA 1
ATOM 1924 C C . ASP A 1 243 ? -3.095 3.060 -18.108 1.00 89.56 243 ASP A C 1
ATOM 1926 O O . ASP A 1 243 ? -3.758 2.025 -18.189 1.00 89.56 243 ASP A O 1
ATOM 1930 N N . LEU A 1 244 ? -3.441 4.039 -17.266 1.00 91.12 244 LEU A N 1
ATOM 1931 C CA . LEU A 1 244 ? -4.586 3.937 -16.357 1.00 91.12 244 LEU A CA 1
ATOM 1932 C C . LEU A 1 244 ? -5.906 3.752 -17.113 1.00 91.12 244 LEU A C 1
ATOM 1934 O O . LEU A 1 244 ? -6.705 2.881 -16.753 1.00 91.12 244 LEU A O 1
ATOM 1938 N N . ILE A 1 245 ? -6.150 4.547 -18.159 1.00 92.56 245 ILE A N 1
ATOM 1939 C CA . ILE A 1 245 ? -7.379 4.463 -18.963 1.00 92.56 245 ILE A CA 1
ATOM 1940 C C . ILE A 1 245 ? -7.446 3.121 -19.699 1.00 92.56 245 ILE A C 1
ATOM 1942 O O . ILE A 1 245 ? -8.486 2.450 -19.672 1.00 92.56 245 ILE A O 1
ATOM 1946 N N . THR A 1 246 ? -6.342 2.709 -20.323 1.00 92.12 246 THR A N 1
ATOM 1947 C CA . THR A 1 246 ? -6.250 1.449 -21.071 1.00 92.12 246 THR A CA 1
ATOM 1948 C C . THR A 1 246 ? -6.465 0.259 -20.142 1.00 92.12 246 THR A C 1
ATOM 1950 O O . THR A 1 246 ? -7.343 -0.573 -20.383 1.00 92.12 246 THR A O 1
ATOM 1953 N N . SER A 1 247 ? -5.765 0.239 -19.009 1.00 93.31 247 SER A N 1
ATOM 1954 C CA . SER A 1 247 ? -5.873 -0.800 -17.987 1.00 93.31 247 SER A CA 1
ATOM 1955 C C . SER A 1 247 ? -7.273 -0.884 -17.388 1.00 93.31 247 SER A C 1
ATOM 1957 O O . SER A 1 247 ? -7.812 -1.980 -17.257 1.00 93.31 247 SER A O 1
ATOM 1959 N N . CYS A 1 248 ? -7.920 0.246 -17.082 1.00 92.62 248 CYS A N 1
ATOM 1960 C CA . CYS A 1 248 ? -9.305 0.256 -16.596 1.00 92.62 248 CYS A CA 1
ATOM 1961 C C . CYS A 1 248 ? -10.292 -0.278 -17.641 1.00 92.62 248 CYS A C 1
ATOM 1963 O O . CYS A 1 248 ? -11.227 -1.011 -17.303 1.00 92.62 248 CYS A O 1
ATOM 1965 N N . THR A 1 249 ? -10.087 0.068 -18.912 1.00 93.00 249 THR A N 1
ATOM 1966 C CA . THR A 1 249 ? -10.953 -0.371 -20.012 1.00 93.00 249 THR A CA 1
ATOM 1967 C C . THR A 1 249 ? -10.828 -1.875 -20.237 1.00 93.00 249 THR A C 1
ATOM 1969 O O . THR A 1 249 ? -11.838 -2.581 -20.272 1.00 93.00 249 THR A O 1
ATOM 1972 N N . LEU A 1 250 ? -9.601 -2.392 -20.304 1.00 92.81 250 LEU A N 1
ATOM 1973 C CA . LEU A 1 250 ? -9.342 -3.823 -20.445 1.00 92.81 250 LEU A CA 1
ATOM 1974 C C . LEU A 1 250 ? -9.795 -4.610 -19.206 1.00 92.81 250 LEU A C 1
ATOM 1976 O O . LEU A 1 250 ? -10.419 -5.663 -19.340 1.00 92.81 250 LEU A O 1
ATOM 1980 N N . ALA A 1 251 ? -9.580 -4.077 -18.000 1.00 93.38 251 ALA A N 1
ATOM 1981 C CA . ALA A 1 251 ? -10.051 -4.692 -16.759 1.00 93.38 251 ALA A CA 1
ATOM 1982 C C . ALA A 1 251 ? -11.573 -4.831 -16.731 1.00 93.38 251 ALA A C 1
ATOM 1984 O O . ALA A 1 251 ? -12.094 -5.841 -16.265 1.00 93.38 251 ALA A O 1
ATOM 1985 N N . LYS A 1 252 ? -12.304 -3.852 -17.275 1.00 92.25 252 LYS A N 1
ATOM 1986 C CA . LYS A 1 252 ? -13.760 -3.940 -17.423 1.00 92.25 252 LYS A CA 1
ATOM 1987 C C . LYS A 1 252 ? -14.169 -5.087 -18.348 1.00 92.25 252 LYS A C 1
ATOM 1989 O O . LYS A 1 252 ? -15.127 -5.793 -18.033 1.00 92.25 252 LYS A O 1
ATOM 1994 N N . VAL A 1 253 ? -13.464 -5.284 -19.464 1.00 93.00 253 VAL A N 1
ATOM 1995 C CA . VAL A 1 253 ? -13.715 -6.413 -20.376 1.00 93.00 253 VAL A CA 1
ATOM 1996 C C . VAL A 1 253 ? -13.462 -7.736 -19.655 1.00 93.00 253 VAL A C 1
ATOM 1998 O O . VAL A 1 253 ? -14.345 -8.593 -19.640 1.00 93.00 253 VAL A O 1
ATOM 2001 N N . LEU A 1 254 ? -12.320 -7.868 -18.976 1.00 90.88 254 LEU A N 1
ATOM 2002 C CA . LEU A 1 254 ? -11.974 -9.062 -18.200 1.00 90.88 254 LEU A CA 1
ATOM 2003 C C . LEU A 1 254 ? -13.001 -9.351 -17.095 1.00 90.88 254 LEU A C 1
ATOM 2005 O O . LEU A 1 254 ? -13.439 -10.490 -16.929 1.00 90.88 254 LEU A O 1
ATOM 2009 N N . TYR A 1 255 ? -13.442 -8.317 -16.380 1.00 91.00 255 TYR A N 1
ATOM 2010 C CA . TYR A 1 255 ? -14.454 -8.436 -15.337 1.00 91.00 255 TYR A CA 1
ATOM 2011 C C . TYR A 1 255 ? -15.777 -8.985 -15.885 1.00 91.00 255 TYR A C 1
ATOM 2013 O O . TYR A 1 255 ? -16.397 -9.858 -15.279 1.00 91.00 255 TYR A O 1
ATOM 2021 N N . LEU A 1 256 ? -16.228 -8.489 -17.040 1.00 90.88 256 LEU A N 1
ATOM 2022 C CA . LEU A 1 256 ? -17.486 -8.925 -17.647 1.00 90.88 256 LEU A CA 1
ATOM 2023 C C . LEU A 1 256 ? -17.390 -10.321 -18.271 1.00 90.88 256 LEU A C 1
ATOM 2025 O O . LEU A 1 256 ? -18.359 -11.074 -18.180 1.00 90.88 256 LEU A O 1
ATOM 2029 N N . ALA A 1 257 ? -16.250 -10.653 -18.879 1.00 91.69 257 ALA A N 1
ATOM 2030 C CA . ALA A 1 257 ? -16.040 -11.909 -19.590 1.00 91.69 257 ALA A CA 1
ATOM 2031 C C . ALA A 1 257 ? -15.691 -13.085 -18.666 1.00 91.69 257 ALA A C 1
ATOM 2033 O O . ALA A 1 257 ? -16.085 -14.212 -18.950 1.00 91.69 257 ALA A O 1
ATOM 2034 N N . VAL A 1 258 ? -14.971 -12.835 -17.567 1.00 89.75 258 VAL A N 1
ATOM 2035 C CA . VAL A 1 258 ? -14.418 -13.892 -16.705 1.00 89.75 258 VAL A CA 1
ATOM 2036 C C . VAL A 1 258 ? -14.923 -13.768 -15.275 1.00 89.75 258 VAL A C 1
ATOM 2038 O O . VAL A 1 258 ? -15.590 -14.671 -14.775 1.00 89.75 258 VAL A O 1
ATOM 2041 N N . GLU A 1 259 ? -14.649 -12.649 -14.604 1.00 88.31 259 GLU A N 1
ATOM 2042 C CA . GLU A 1 259 ? -14.893 -12.543 -13.161 1.00 88.31 259 GLU A CA 1
ATOM 2043 C C . GLU A 1 259 ? -16.384 -12.663 -12.825 1.00 88.31 259 GLU A C 1
ATOM 2045 O O . GLU A 1 259 ? -16.790 -13.498 -12.020 1.00 88.31 259 GLU A O 1
ATOM 2050 N N . LYS A 1 260 ? -17.239 -11.898 -13.506 1.00 88.75 260 LYS A N 1
ATOM 2051 C CA . LYS A 1 260 ? -18.687 -11.894 -13.285 1.00 88.75 260 LYS A CA 1
ATOM 2052 C C . LYS A 1 260 ? -19.357 -13.253 -13.546 1.00 88.75 260 LYS A C 1
ATOM 2054 O O . LYS A 1 260 ? -20.152 -13.660 -12.690 1.00 88.75 260 LYS A O 1
ATOM 2059 N N . PRO A 1 261 ? -19.119 -13.964 -14.669 1.00 90.56 261 PRO A N 1
ATOM 2060 C CA . PRO A 1 261 ? -19.691 -15.294 -14.864 1.00 90.56 261 PRO A CA 1
ATOM 2061 C C . PRO A 1 261 ? -19.148 -16.311 -13.858 1.00 90.56 261 PRO A C 1
ATOM 2063 O O . PRO A 1 261 ? -19.949 -17.054 -13.293 1.00 90.56 261 PRO A O 1
ATOM 2066 N N . CYS A 1 262 ? -17.848 -16.294 -13.543 1.00 88.81 262 CYS A N 1
ATOM 2067 C CA . CYS A 1 262 ? -17.268 -17.177 -12.529 1.00 88.81 262 CYS A CA 1
ATOM 2068 C C . CYS A 1 262 ? -17.862 -16.926 -11.137 1.00 88.81 262 CYS A C 1
ATOM 2070 O O . CYS A 1 262 ? -18.262 -17.873 -10.464 1.00 88.81 262 CYS A O 1
ATOM 2072 N N . CYS A 1 263 ? -18.013 -15.666 -10.717 1.00 85.50 263 CYS A N 1
ATOM 2073 C CA . CYS A 1 263 ? -18.654 -15.318 -9.447 1.00 85.50 263 CYS A CA 1
ATOM 2074 C C . CYS A 1 263 ? -20.115 -15.778 -9.397 1.00 85.50 263 CYS A C 1
ATOM 2076 O O . CYS A 1 263 ? -20.571 -16.283 -8.368 1.00 85.50 263 CYS A O 1
ATOM 2078 N N . ARG A 1 264 ? -20.865 -15.626 -10.498 1.00 88.62 264 ARG A N 1
ATOM 2079 C CA . ARG A 1 264 ? -22.245 -16.125 -10.589 1.00 88.62 264 ARG A CA 1
ATOM 2080 C C . ARG A 1 264 ? -22.286 -17.643 -10.488 1.00 88.62 264 ARG A C 1
ATOM 2082 O O . ARG A 1 264 ? -23.056 -18.158 -9.684 1.00 88.62 264 ARG A O 1
ATOM 2089 N N . LEU A 1 265 ? -21.440 -18.342 -11.240 1.00 91.38 265 LEU A N 1
ATOM 2090 C CA . LEU A 1 265 ? -21.349 -19.798 -11.207 1.00 91.38 265 LEU A CA 1
ATOM 2091 C C . LEU A 1 265 ? -20.987 -20.302 -9.806 1.00 91.38 265 LEU A C 1
ATOM 2093 O O . LEU A 1 265 ? -21.697 -21.143 -9.265 1.00 91.38 265 LEU A O 1
ATOM 2097 N N . ALA A 1 266 ? -19.958 -19.730 -9.176 1.00 88.25 266 ALA A N 1
ATOM 2098 C CA . ALA A 1 266 ? -19.562 -20.059 -7.809 1.00 88.25 266 ALA A CA 1
ATOM 2099 C C . ALA A 1 266 ? -20.711 -19.828 -6.820 1.00 88.25 266 ALA A C 1
ATOM 2101 O O . ALA A 1 266 ? -21.001 -20.689 -5.994 1.00 88.25 266 ALA A O 1
ATOM 2102 N N . THR A 1 267 ? -21.425 -18.707 -6.947 1.00 86.94 267 THR A N 1
ATOM 2103 C CA . THR A 1 267 ? -22.591 -18.419 -6.103 1.00 86.94 267 THR A CA 1
ATOM 2104 C C . THR A 1 267 ? -23.704 -19.442 -6.319 1.00 86.94 267 THR A C 1
ATOM 2106 O O . THR A 1 267 ? -24.313 -19.873 -5.349 1.00 86.94 267 THR A O 1
ATOM 2109 N N . HIS A 1 268 ? -23.972 -19.864 -7.557 1.00 90.19 268 HIS A N 1
ATOM 2110 C CA . HIS A 1 268 ? -24.974 -20.892 -7.847 1.00 90.19 268 HIS A CA 1
ATOM 2111 C C . HIS A 1 268 ? -24.578 -22.267 -7.292 1.00 90.19 268 HIS A C 1
ATOM 2113 O O . HIS A 1 268 ? -25.405 -22.919 -6.656 1.00 90.19 268 HIS A O 1
ATOM 2119 N N . LEU A 1 269 ? -23.319 -22.680 -7.460 1.00 90.88 269 LEU A N 1
ATOM 2120 C CA . LEU A 1 269 ? -22.805 -23.954 -6.948 1.00 90.88 269 LEU A CA 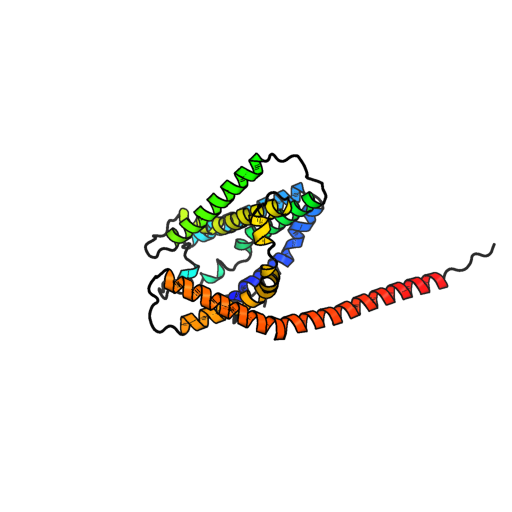1
ATOM 2121 C C . LEU A 1 269 ? -22.789 -23.989 -5.410 1.00 90.88 269 LEU A C 1
ATOM 2123 O O . LEU A 1 269 ? -23.203 -24.977 -4.804 1.00 90.88 269 LEU A O 1
ATOM 2127 N N . LEU A 1 270 ? -22.373 -22.895 -4.767 1.00 86.38 270 LEU A N 1
ATOM 2128 C CA . LEU A 1 270 ? -22.296 -22.795 -3.307 1.00 86.38 270 LEU A CA 1
ATOM 2129 C C . LEU A 1 270 ? -23.669 -22.559 -2.658 1.00 86.38 270 LEU A C 1
ATOM 2131 O O . LEU A 1 270 ? -23.942 -23.124 -1.601 1.00 86.38 270 LEU A O 1
ATOM 2135 N N . ARG A 1 271 ? -24.583 -21.815 -3.301 1.00 68.56 271 ARG A N 1
ATOM 2136 C CA . ARG A 1 271 ? -25.990 -21.729 -2.854 1.00 68.56 271 ARG A CA 1
ATOM 2137 C C . ARG A 1 271 ? -26.720 -23.062 -2.986 1.00 68.56 271 ARG A C 1
ATOM 2139 O O . ARG A 1 271 ? -27.601 -23.334 -2.176 1.00 68.56 271 ARG A O 1
ATOM 2146 N N . GLY A 1 272 ? -26.352 -23.895 -3.963 1.00 57.59 272 GLY A N 1
ATOM 2147 C CA . GLY A 1 272 ? -26.844 -25.269 -4.070 1.00 57.59 272 GLY A CA 1
ATOM 2148 C C . GLY A 1 272 ? -26.513 -26.106 -2.829 1.00 57.59 272 GLY A C 1
ATOM 2149 O O . GLY A 1 272 ? -27.375 -26.839 -2.355 1.00 57.59 272 GLY A O 1
ATOM 2150 N N . LYS A 1 273 ? -25.317 -25.925 -2.247 1.00 51.78 273 LYS A N 1
ATOM 2151 C CA . LYS A 1 273 ? -24.935 -26.532 -0.960 1.00 51.78 273 LYS A CA 1
ATOM 2152 C C . LYS A 1 273 ? -25.697 -25.936 0.220 1.00 51.78 273 LYS A C 1
ATOM 2154 O O . LYS A 1 273 ? -26.303 -26.681 0.970 1.00 51.78 273 LYS A O 1
ATOM 2159 N N . GLN A 1 274 ? -25.790 -24.610 0.322 1.00 52.28 274 GLN A N 1
ATOM 2160 C CA . GLN A 1 274 ? -26.473 -23.967 1.452 1.00 52.28 274 GLN A CA 1
ATOM 2161 C C . GLN A 1 274 ? -27.977 -24.306 1.521 1.00 52.28 274 GLN A C 1
ATOM 2163 O O . GLN A 1 274 ? -28.542 -24.404 2.609 1.00 52.28 274 GLN A O 1
ATOM 2168 N N . LYS A 1 275 ? -28.630 -24.528 0.368 1.00 47.53 275 LYS A N 1
ATOM 2169 C CA . LYS A 1 275 ? -30.020 -25.014 0.298 1.00 47.53 275 LYS A CA 1
ATOM 2170 C C . LYS A 1 275 ? -30.139 -26.513 0.619 1.00 47.53 275 LYS A C 1
ATOM 2172 O O . LYS A 1 275 ? -31.167 -26.928 1.132 1.00 47.53 275 LYS A O 1
ATOM 2177 N N . ARG A 1 276 ? -29.114 -27.318 0.323 1.00 44.88 276 ARG A N 1
ATOM 2178 C CA . ARG A 1 276 ? -29.085 -28.762 0.599 1.00 44.88 276 ARG A CA 1
ATOM 2179 C C . ARG A 1 276 ? -28.784 -29.058 2.072 1.00 44.88 276 ARG A C 1
ATOM 2181 O O . ARG A 1 276 ? -29.505 -29.854 2.652 1.00 44.88 276 ARG A O 1
ATOM 2188 N N . ASP A 1 277 ? -27.852 -28.330 2.686 1.00 49.47 277 ASP A N 1
ATOM 2189 C CA . ASP A 1 277 ? -27.525 -28.443 4.117 1.00 49.47 277 ASP A CA 1
ATOM 2190 C C . ASP A 1 277 ? -28.707 -27.983 4.995 1.00 49.47 277 ASP A C 1
ATOM 2192 O O . ASP A 1 277 ? -29.038 -28.625 5.985 1.00 49.47 277 ASP A O 1
ATOM 2196 N N . SER A 1 278 ? -29.429 -26.929 4.585 1.00 48.09 278 SER A N 1
ATOM 2197 C CA . SER A 1 278 ? -30.656 -26.489 5.276 1.00 48.09 278 SER A CA 1
ATOM 2198 C C . SER A 1 278 ? -31.845 -27.439 5.078 1.00 48.09 278 SER A C 1
ATOM 2200 O O . SER A 1 278 ? -32.671 -27.573 5.980 1.00 48.09 278 SER A O 1
ATOM 2202 N N . LEU A 1 279 ? -31.944 -28.130 3.935 1.00 50.41 279 LEU A N 1
ATOM 2203 C CA . LEU A 1 279 ? -32.942 -29.185 3.719 1.00 50.41 279 LEU A CA 1
ATOM 2204 C C . LEU A 1 279 ? -32.602 -30.461 4.508 1.00 50.41 279 LEU A C 1
ATOM 2206 O O . LEU A 1 279 ? -33.517 -31.062 5.061 1.00 50.41 279 LEU A O 1
ATOM 2210 N N . GLU A 1 280 ? -31.324 -30.839 4.618 1.00 47.69 280 GLU A N 1
ATOM 2211 C CA . GLU A 1 280 ? -30.860 -31.978 5.428 1.00 47.69 280 GLU A CA 1
ATOM 2212 C C . GLU A 1 280 ? -31.022 -31.715 6.940 1.00 47.69 280 GLU A C 1
ATOM 2214 O O . GLU A 1 280 ? -31.533 -32.588 7.640 1.00 47.69 280 GLU A O 1
ATOM 2219 N N . GLU A 1 281 ? -30.731 -30.505 7.443 1.00 46.94 281 GLU A N 1
ATOM 2220 C CA . GLU A 1 281 ? -31.038 -30.110 8.835 1.00 46.94 281 GLU A CA 1
ATOM 2221 C C . GLU A 1 281 ? -32.550 -30.108 9.118 1.00 46.94 281 GLU A C 1
ATOM 2223 O O . GLU A 1 281 ? -32.993 -30.568 10.172 1.00 46.94 281 GLU A O 1
ATOM 2228 N N . THR A 1 282 ? -33.372 -29.645 8.167 1.00 48.44 282 THR A N 1
ATOM 2229 C CA . THR A 1 282 ? -34.839 -29.653 8.320 1.00 48.44 282 THR A CA 1
ATOM 2230 C C . THR A 1 282 ? -35.400 -31.081 8.305 1.00 48.44 282 THR A C 1
ATOM 2232 O O . THR A 1 282 ? -36.318 -31.381 9.072 1.00 48.44 282 THR A O 1
ATOM 2235 N N . HIS A 1 283 ? -34.833 -31.980 7.490 1.00 47.50 283 HIS A N 1
ATOM 2236 C CA . HIS A 1 283 ? -35.234 -33.388 7.440 1.00 47.50 283 HIS A CA 1
ATOM 2237 C C . HIS A 1 283 ? -34.833 -34.132 8.723 1.00 47.50 283 HIS A C 1
ATOM 2239 O O . HIS A 1 283 ? -35.688 -34.767 9.339 1.00 47.50 283 HIS A O 1
ATOM 2245 N N . GLN A 1 284 ? -33.596 -33.948 9.210 1.00 46.84 284 GLN A N 1
ATOM 2246 C CA . GLN A 1 284 ? -33.128 -34.523 10.481 1.00 46.84 284 GLN A CA 1
ATOM 2247 C C . GLN A 1 284 ? -33.951 -34.040 11.686 1.00 46.84 284 GLN A C 1
ATOM 2249 O O . GLN A 1 284 ? -34.251 -34.820 12.591 1.00 46.84 284 GLN A O 1
ATOM 2254 N N . MET A 1 285 ? -34.382 -32.774 11.691 1.00 44.88 285 MET A N 1
ATOM 2255 C CA . MET A 1 285 ? -35.225 -32.225 12.758 1.00 44.88 285 MET A CA 1
ATOM 2256 C C . MET A 1 285 ? -36.690 -32.699 12.680 1.00 44.88 285 MET A C 1
ATOM 2258 O O . MET A 1 285 ? -37.398 -32.675 13.692 1.00 44.88 285 MET A O 1
ATOM 2262 N N . SER A 1 286 ? -37.149 -33.156 11.508 1.00 45.38 286 SER A N 1
ATOM 2263 C CA . SER A 1 286 ? -38.462 -33.793 11.325 1.00 45.38 286 S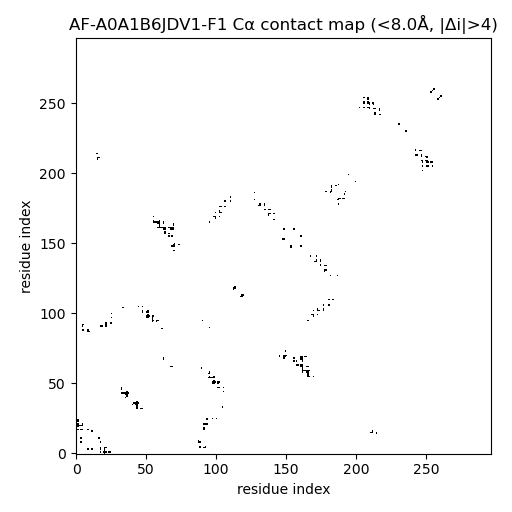ER A CA 1
ATOM 2264 C C . SER A 1 286 ? -38.453 -35.276 11.716 1.00 45.38 286 SER A C 1
ATOM 2266 O O . SER A 1 286 ? -39.363 -35.728 12.413 1.00 45.38 286 SER A O 1
ATOM 2268 N N . ASP A 1 287 ? -37.379 -36.001 11.397 1.00 44.78 287 ASP A N 1
ATOM 2269 C CA . ASP A 1 287 ? -37.213 -37.407 11.775 1.00 44.78 287 ASP A CA 1
ATOM 2270 C C . ASP A 1 287 ? -37.059 -37.549 13.300 1.00 44.78 287 ASP A C 1
ATOM 2272 O O . ASP A 1 287 ? -37.715 -38.393 13.910 1.00 44.78 287 ASP A O 1
ATOM 2276 N N . PHE A 1 288 ? -36.337 -36.628 13.956 1.00 38.53 288 PHE A N 1
ATOM 2277 C CA . PHE A 1 288 ? -36.205 -36.595 15.421 1.00 38.53 288 PHE A CA 1
ATOM 2278 C C . PHE A 1 288 ? -37.539 -36.363 16.163 1.00 38.53 288 PHE A C 1
ATOM 2280 O O . PHE A 1 288 ? -37.733 -36.873 17.266 1.00 38.53 288 PHE A O 1
ATOM 2287 N N . LYS A 1 289 ? -38.488 -35.622 15.567 1.00 43.47 289 LYS A N 1
ATOM 2288 C CA . LYS A 1 289 ? -39.829 -35.391 16.145 1.00 43.47 289 LYS A CA 1
ATOM 2289 C C . LYS A 1 289 ? -40.785 -36.569 15.969 1.00 43.47 289 LYS A C 1
ATOM 2291 O O . LYS A 1 289 ? -41.792 -36.625 16.668 1.00 43.47 289 LYS A O 1
ATOM 2296 N N . THR A 1 290 ? -40.487 -37.484 15.052 1.00 46.53 290 THR A N 1
ATOM 2297 C C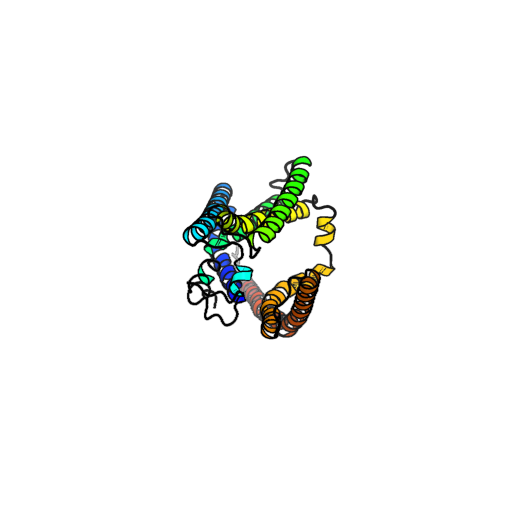A . THR A 1 290 ? -41.361 -38.625 14.743 1.00 46.53 290 THR A CA 1
ATOM 2298 C C . THR A 1 290 ? -40.995 -39.856 15.581 1.00 46.53 290 THR A C 1
ATOM 2300 O O . THR A 1 290 ? -41.831 -40.730 15.793 1.00 46.53 290 THR A O 1
ATOM 2303 N N . THR A 1 291 ? -39.776 -39.904 16.131 1.00 43.56 291 THR A N 1
ATOM 2304 C CA . THR A 1 291 ? -39.267 -41.021 16.944 1.00 43.56 291 THR A CA 1
ATOM 2305 C C . THR A 1 291 ? -39.383 -40.844 18.459 1.00 43.56 291 THR A C 1
ATOM 2307 O O . THR A 1 291 ? -38.972 -41.741 19.191 1.00 43.56 291 THR A O 1
ATOM 2310 N N . THR A 1 292 ? -39.930 -39.739 18.977 1.00 40.09 292 THR A N 1
ATOM 2311 C CA . THR A 1 292 ? -40.209 -39.626 20.418 1.00 40.09 292 THR A CA 1
ATOM 2312 C C . THR A 1 292 ? -41.467 -40.430 20.770 1.00 40.09 292 THR A C 1
ATOM 2314 O O . THR A 1 292 ? -42.568 -40.060 20.352 1.00 40.09 292 THR A O 1
ATOM 2317 N N . PRO A 1 293 ? -41.365 -41.530 21.543 1.00 40.22 293 PRO A N 1
ATOM 2318 C CA . PRO A 1 293 ? -42.546 -42.249 21.990 1.00 40.22 293 PRO A CA 1
ATOM 2319 C C . PRO A 1 293 ? -43.298 -41.337 22.958 1.00 40.22 293 PRO A C 1
ATOM 2321 O O . PRO A 1 293 ? -42.721 -40.835 23.926 1.00 40.22 293 PRO A O 1
ATOM 2324 N N . LYS A 1 294 ? -44.591 -41.113 22.706 1.00 40.84 294 LYS A N 1
ATOM 2325 C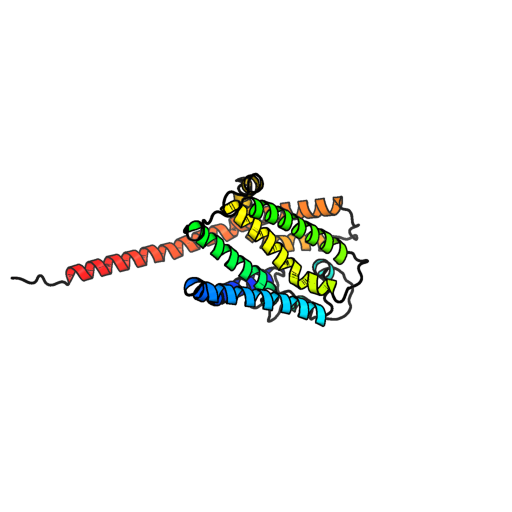 CA . LYS A 1 294 ? -45.493 -40.540 23.708 1.00 40.84 294 LYS A CA 1
ATOM 2326 C C . LYS A 1 294 ? -45.438 -41.442 24.941 1.00 40.84 294 LYS A C 1
ATOM 2328 O O . LYS A 1 294 ? -45.939 -42.560 24.895 1.00 40.84 294 LYS A O 1
ATOM 2333 N N . ALA A 1 295 ? -44.833 -40.956 26.021 1.00 42.09 295 ALA A N 1
ATOM 2334 C CA . ALA A 1 295 ? -45.004 -41.541 27.339 1.00 42.09 295 ALA A CA 1
ATOM 2335 C C . ALA A 1 295 ? -46.492 -41.422 27.702 1.00 42.09 295 ALA A C 1
ATOM 2337 O O . ALA A 1 295 ? -46.994 -40.326 27.956 1.00 42.09 295 ALA A O 1
ATOM 2338 N N . SER A 1 296 ? -47.208 -42.540 27.611 1.00 37.91 296 SER A N 1
ATOM 2339 C CA . SER A 1 296 ? -48.550 -42.711 28.156 1.00 37.91 296 SER A CA 1
ATOM 2340 C C . SER A 1 296 ? -48.458 -42.712 29.678 1.00 37.91 296 SER A C 1
ATOM 2342 O O . SER A 1 296 ? -47.678 -43.485 30.241 1.00 37.91 296 SER A O 1
ATOM 2344 N N . GLY A 1 297 ? -49.229 -41.821 30.304 1.00 37.41 297 GLY A N 1
ATOM 2345 C CA . GLY A 1 297 ? -49.629 -41.956 31.703 1.00 37.41 297 GLY A CA 1
ATOM 2346 C C . GLY A 1 297 ? -50.641 -43.073 31.905 1.00 37.41 297 GLY A C 1
ATOM 2347 O O . GLY A 1 297 ? -51.081 -43.669 30.893 1.00 37.41 297 GLY A O 1
#

Solvent-accessible surface area (backbone atoms only — not comparable to full-atom values): 16588 Å² total; per-residue (Å²): 119,66,55,37,38,76,76,46,68,85,78,46,95,52,73,75,50,40,57,59,16,38,50,54,51,49,59,70,51,42,57,73,53,49,52,41,32,72,77,39,50,72,60,18,52,50,52,44,51,51,48,31,52,52,14,30,51,50,33,19,50,52,23,46,79,64,69,42,59,64,34,51,85,55,56,81,72,50,87,77,84,74,92,65,101,57,66,75,46,82,76,44,39,54,62,62,50,42,25,48,54,46,50,50,52,51,47,52,51,52,54,50,38,47,74,66,63,74,61,78,63,91,73,56,71,63,58,58,54,52,51,52,54,50,31,53,50,51,54,51,50,50,52,54,48,48,58,52,54,51,35,91,85,52,74,86,42,82,65,59,29,11,48,46,63,25,41,50,58,46,53,51,47,49,35,51,46,49,53,51,51,31,35,77,72,68,74,25,63,70,60,37,56,59,75,66,35,73,80,50,54,65,52,65,70,34,47,64,39,23,63,70,38,34,62,57,54,47,49,53,53,58,75,66,54,90,65,86,84,73,98,41,76,67,58,54,50,50,50,51,52,50,43,52,52,50,17,50,53,52,12,50,51,48,37,64,73,44,51,51,54,50,53,50,50,52,49,53,60,52,48,53,46,58,55,46,55,53,48,50,54,52,49,54,58,49,54,58,67,69,69,62,77,81,82,75,129

Sequence (297 aa):
LHISNYVNPDAVCVSQSWYLASDFQLNIIAPLFLIPLHRRPKIGLLLLGVGIAASVVGATVNAYLRELGSGFMLSEFSASRTSDLSYPMDHKGIHYRLSTFLMGICLGYLVFNVKQNKTTQNVSKRLWQVGWVFCIIILAALVTMTVILVDPDHQYSSWLDPLFVGLSRPLFCLSLSWIILACTLGYGGSVNRFLSWAGFRPLARLTYGVYMIHYFSFAYQLYGMQVPLSFSFIDYTYLLGGDLITSCTLAKVLYLAVEKPCCRLATHLLRGKQKRDSLEETHQMSDFKTTTPKASG

Nearest PDB structures (foldseek):
  8oqy-assembly1_C  TM=2.213E-01  e=8.960E-01  Homo sapiens
  8t1f-assembly1_B  TM=1.996E-01  e=5.286E+00  Homo sapiens

Organism: NCBI:txid320908

Mean predicted aligned error: 10.73 Å

InterPro domains:
  IPR002656 Acyltransferase 3 domain [PF01757] (13-216)
  IPR052728 Oxygen and lipid transport regulator [PTHR11161] (1-283)

pLDDT: mean 79.44, std 17.21, range [35.34, 97.0]

Radius of gyration: 24.85 Å; Cα contacts (8 Å, |Δi|>4): 203; chains: 1; bounding box: 76×60×62 Å

Secondary structure (DSSP, 8-state):
-TTHHHH-SSS-SSTTHHHHHHHHHHHHHHHHHHHHHHH-HHHHHHHHHHHHHHHHHHHHHHHHHTT--TTHHHHTT-----S-TTTTTTTT-GGGTHHHHHHHHHHHHHHHHHHTTSS-----HHHHHHHHHHHHHHHHHHHHHHHHHHSTTPPP-TTHHHHHHHHHHHHHHHHHHHHHHHHHTTTTHHHHHHHT-TTHHHHHHHHHHHHHHHHHHHHHHHHH--SPPP--HHHHHHHHHHHHHHHHHHHHHHIIIIIHHHHHHHHHHHHHHHHHHHHHHHHHHHHHHHS------